Protein AF-A0A930MQK1-F1 (afdb_monomer_lite)

Secondary structure (DSSP, 8-state):
-HHHHHHHHHHHHHHHHTT--TT--TTS----HHHHHHHHHHHTGGGT--EEEEEEEEEEPSSS-EEEEEEEETTTTEEEEEEEEEEEPPTT---EEEEE-HHHHHHHHHHHHHHHHHHHHHHTTTEEEPPHHHHHHHHTT--EETTEESS-SSEEEEESS--HHHHHHHHHHHHHHHSGGG--HHHHHTT---EEEEE-

Structure (mmCIF, N/CA/C/O backbone):
data_AF-A0A930MQK1-F1
#
_entry.id   AF-A0A930MQK1-F1
#
loop_
_atom_site.group_PDB
_atom_site.id
_atom_site.type_symbol
_atom_site.label_atom_id
_atom_site.label_alt_id
_atom_site.label_comp_id
_atom_site.label_asym_id
_atom_site.label_entity_id
_atom_site.label_seq_id
_atom_site.pdbx_PDB_ins_code
_atom_site.Cartn_x
_atom_site.Cartn_y
_atom_site.Cartn_z
_atom_site.occupancy
_atom_site.B_iso_or_equiv
_atom_site.auth_seq_id
_atom_site.auth_comp_id
_atom_site.auth_asym_id
_atom_site.auth_atom_id
_atom_site.pdbx_PDB_model_num
ATOM 1 N N . MET A 1 1 ? 13.855 -42.582 -33.235 1.00 49.81 1 MET A N 1
ATOM 2 C CA . MET A 1 1 ? 13.312 -42.148 -31.923 1.00 49.81 1 MET A CA 1
ATOM 3 C C . MET A 1 1 ? 14.161 -41.096 -31.197 1.00 49.81 1 MET A C 1
ATOM 5 O O . MET A 1 1 ? 13.571 -40.230 -30.573 1.00 49.81 1 MET A O 1
ATOM 9 N N . LYS A 1 2 ? 15.500 -41.067 -31.326 1.00 51.66 2 LYS A N 1
ATOM 10 C CA . LYS A 1 2 ? 16.372 -40.125 -30.581 1.00 51.66 2 LYS A CA 1
ATOM 11 C C . LYS A 1 2 ? 16.187 -38.625 -30.909 1.00 51.66 2 LYS A C 1
ATOM 13 O O . LYS A 1 2 ? 16.169 -37.809 -30.000 1.00 51.66 2 LYS A O 1
ATOM 18 N N . ARG A 1 3 ? 15.962 -38.250 -32.178 1.00 51.00 3 ARG A N 1
ATOM 19 C CA . ARG A 1 3 ? 15.806 -36.832 -32.590 1.00 51.00 3 ARG A CA 1
ATOM 20 C C . ARG A 1 3 ? 14.536 -36.143 -32.066 1.00 51.00 3 ARG A C 1
ATOM 22 O O . ARG A 1 3 ? 14.584 -34.961 -31.762 1.00 51.00 3 ARG A O 1
ATOM 29 N N . ARG A 1 4 ? 13.416 -36.869 -31.951 1.00 53.78 4 ARG A N 1
ATOM 30 C CA . ARG A 1 4 ? 12.136 -36.305 -31.474 1.00 53.78 4 ARG A CA 1
ATOM 31 C C . ARG A 1 4 ? 12.119 -36.109 -29.953 1.00 53.78 4 ARG A C 1
ATOM 33 O O . ARG A 1 4 ? 11.535 -35.145 -29.486 1.00 53.78 4 ARG A O 1
ATOM 40 N N . PHE A 1 5 ? 12.824 -36.970 -29.216 1.00 54.53 5 PHE A N 1
ATOM 41 C CA . PHE A 1 5 ? 12.974 -36.870 -27.762 1.00 54.53 5 PHE A CA 1
ATOM 42 C C . PHE A 1 5 ? 13.887 -35.701 -27.346 1.00 54.53 5 PHE A C 1
ATOM 44 O O . PHE A 1 5 ? 13.581 -34.983 -26.403 1.00 54.53 5 PHE A O 1
ATOM 51 N N . CYS A 1 6 ? 14.969 -35.434 -28.089 1.00 56.91 6 CYS A N 1
ATOM 52 C CA . CYS A 1 6 ? 15.809 -34.257 -27.834 1.00 56.91 6 CYS A CA 1
ATOM 53 C C . CYS A 1 6 ? 15.066 -32.934 -28.076 1.00 56.91 6 CYS A C 1
ATOM 55 O O . CYS A 1 6 ? 15.252 -31.992 -27.316 1.00 56.91 6 CYS A O 1
ATOM 57 N N . LEU A 1 7 ? 14.206 -32.868 -29.099 1.00 59.88 7 LEU A N 1
ATOM 58 C CA . LEU A 1 7 ? 13.408 -31.671 -29.386 1.00 59.88 7 LEU A CA 1
ATOM 59 C C . LEU A 1 7 ? 12.332 -31.422 -28.321 1.00 59.88 7 LEU A C 1
ATOM 61 O O . LEU A 1 7 ? 12.114 -30.274 -27.954 1.00 59.88 7 LEU A O 1
ATOM 65 N N . SER A 1 8 ? 11.703 -32.474 -27.783 1.00 60.00 8 SER A N 1
ATOM 66 C CA . SER A 1 8 ? 10.708 -32.321 -26.714 1.00 60.00 8 SER A CA 1
ATOM 67 C C . SER A 1 8 ? 11.336 -31.919 -25.382 1.00 60.00 8 SER A C 1
ATOM 69 O O . SER A 1 8 ? 10.766 -31.098 -24.677 1.00 60.00 8 SER A O 1
ATOM 71 N N . VAL A 1 9 ? 12.518 -32.448 -25.044 1.00 62.69 9 VAL A N 1
ATOM 72 C CA . VAL A 1 9 ? 13.242 -32.069 -23.817 1.00 62.69 9 VAL A CA 1
ATOM 73 C C . VAL A 1 9 ? 13.779 -30.639 -23.908 1.00 62.69 9 VAL A C 1
ATOM 75 O O . VAL A 1 9 ? 13.678 -29.902 -22.933 1.00 62.69 9 VAL A O 1
ATOM 78 N N . LEU A 1 10 ? 14.283 -30.217 -25.075 1.00 59.09 10 LEU A N 1
ATOM 79 C CA . LEU A 1 10 ? 14.737 -28.840 -25.295 1.00 59.09 10 LEU A CA 1
ATOM 80 C C . LEU A 1 10 ? 13.568 -27.844 -25.242 1.00 59.09 10 LEU A C 1
ATOM 82 O O . LEU A 1 10 ? 13.689 -26.811 -24.596 1.00 59.09 10 LEU A O 1
ATOM 86 N N . ALA A 1 11 ? 12.425 -28.175 -25.853 1.00 60.75 11 ALA A N 1
ATOM 87 C CA . ALA A 1 11 ? 11.221 -27.347 -25.783 1.00 60.75 11 ALA A CA 1
ATOM 88 C C . ALA A 1 11 ? 10.681 -27.237 -24.348 1.00 60.75 11 ALA A C 1
ATOM 90 O O . ALA A 1 11 ? 10.326 -26.141 -23.923 1.00 60.75 11 ALA A O 1
ATOM 91 N N . LEU A 1 12 ? 10.697 -28.342 -23.586 1.00 56.03 12 LEU A N 1
ATOM 92 C CA . LEU A 1 12 ? 10.314 -28.344 -22.175 1.00 56.03 12 LEU A CA 1
ATOM 93 C C . LEU A 1 12 ? 11.255 -27.447 -21.353 1.00 56.03 12 LEU A C 1
ATOM 95 O O . LEU A 1 12 ? 10.775 -26.600 -20.610 1.00 56.03 12 LEU A O 1
ATOM 99 N N . PHE A 1 13 ? 12.576 -27.560 -21.547 1.00 50.34 13 PHE A N 1
ATOM 100 C CA . PHE A 1 13 ? 13.578 -26.703 -20.895 1.00 50.34 13 PHE A CA 1
ATOM 101 C C . PHE A 1 13 ? 13.394 -25.218 -21.237 1.00 50.34 13 PHE A C 1
ATOM 103 O O . PHE A 1 13 ? 13.412 -24.383 -20.336 1.00 50.34 13 PHE A O 1
ATOM 110 N N . CYS A 1 14 ? 13.151 -24.881 -22.506 1.00 50.03 14 CYS A N 1
ATOM 111 C CA . CYS A 1 14 ? 12.877 -23.505 -22.925 1.00 50.03 14 CYS A CA 1
ATOM 112 C C . CYS A 1 14 ? 11.586 -22.950 -22.303 1.00 50.03 14 CYS A C 1
ATOM 114 O O . CYS A 1 14 ? 11.555 -21.779 -21.936 1.00 50.03 14 CYS A O 1
ATOM 116 N N . SER A 1 15 ? 10.551 -23.778 -22.114 1.00 51.81 15 SER A N 1
ATOM 117 C CA . SER A 1 15 ? 9.331 -23.348 -21.417 1.00 51.81 15 SER A CA 1
ATOM 118 C C . SER A 1 15 ? 9.521 -23.133 -19.911 1.00 51.81 15 SER A C 1
ATOM 120 O O . SER A 1 15 ? 8.848 -22.270 -19.359 1.00 51.81 15 SER A O 1
ATOM 122 N N . VAL A 1 16 ? 10.455 -23.836 -19.250 1.00 50.00 16 VAL A N 1
ATOM 123 C CA . VAL A 1 16 ? 10.769 -23.577 -17.825 1.00 50.00 16 VAL A CA 1
ATOM 124 C C . VAL A 1 16 ? 11.619 -22.310 -17.654 1.00 50.00 16 VAL A C 1
ATOM 126 O O . VAL A 1 16 ? 11.477 -21.599 -16.669 1.00 50.00 16 VAL A O 1
ATOM 129 N N . LEU A 1 17 ? 12.484 -22.003 -18.628 1.00 44.84 17 LEU A N 1
ATOM 130 C CA . LEU A 1 17 ? 13.370 -20.830 -18.611 1.00 44.84 17 LEU A CA 1
ATOM 131 C C . LEU A 1 17 ? 12.689 -19.527 -19.056 1.00 44.84 17 LEU A C 1
ATOM 133 O O . LEU A 1 17 ? 13.168 -18.453 -18.717 1.00 44.84 17 LEU A O 1
ATOM 137 N N . SER A 1 18 ? 11.574 -19.604 -19.786 1.00 43.56 18 SER A N 1
ATOM 138 C CA . SER A 1 18 ? 10.813 -18.433 -20.250 1.00 43.56 18 SER A CA 1
ATOM 139 C C . SER A 1 18 ? 10.130 -17.645 -19.124 1.00 43.56 18 SER A C 1
ATOM 141 O O . SER A 1 18 ? 9.668 -16.536 -19.378 1.00 43.56 18 SER A O 1
ATOM 143 N N . GLY A 1 19 ? 10.006 -18.219 -17.924 1.00 41.22 19 GLY A N 1
ATOM 144 C CA . GLY A 1 19 ? 9.314 -17.598 -16.789 1.00 41.22 19 GLY A CA 1
ATOM 145 C C . GLY A 1 19 ? 10.233 -17.158 -15.652 1.00 41.22 19 GLY A C 1
ATOM 146 O O . GLY A 1 19 ? 9.740 -16.730 -14.614 1.00 41.22 19 GLY A O 1
ATOM 147 N N . CYS A 1 20 ? 11.549 -17.301 -15.804 1.00 48.22 20 CYS A N 1
ATOM 148 C CA . CYS A 1 20 ? 12.493 -16.969 -14.751 1.00 48.22 20 CYS A CA 1
ATOM 149 C C . CYS A 1 20 ? 13.501 -15.942 -15.256 1.00 48.22 20 CYS A C 1
ATOM 151 O O . CYS A 1 20 ? 14.286 -16.231 -16.159 1.00 48.22 20 CYS A O 1
ATOM 153 N N . ASP A 1 21 ? 13.524 -14.777 -14.614 1.00 52.91 21 ASP A N 1
ATOM 154 C CA . ASP A 1 21 ? 14.508 -13.711 -14.820 1.00 52.91 21 ASP A CA 1
ATOM 155 C C . ASP A 1 21 ? 15.918 -14.117 -14.335 1.00 52.91 21 ASP A C 1
ATOM 157 O O . ASP A 1 21 ? 16.600 -13.376 -13.637 1.00 52.91 21 ASP A O 1
ATOM 161 N N . PHE A 1 22 ? 16.413 -15.309 -14.677 1.00 53.72 22 PHE A N 1
ATOM 162 C CA . PHE A 1 22 ? 17.749 -15.759 -14.266 1.00 53.72 22 PHE A CA 1
ATOM 163 C C . PHE A 1 22 ? 18.889 -14.959 -14.927 1.00 53.72 22 PHE A C 1
ATOM 165 O O . PHE A 1 22 ? 20.052 -15.157 -14.580 1.00 53.72 22 PHE A O 1
ATOM 172 N N . PHE A 1 23 ? 18.574 -14.051 -15.858 1.00 66.62 23 PHE A N 1
ATOM 173 C CA . PHE A 1 23 ? 19.533 -13.227 -16.599 1.00 66.62 23 PHE A CA 1
ATOM 174 C C . PHE A 1 23 ? 19.446 -11.731 -16.256 1.00 66.62 23 PHE A C 1
ATOM 176 O O . PHE A 1 23 ? 19.668 -10.884 -17.122 1.00 66.62 23 PHE A O 1
ATOM 183 N N . VAL A 1 24 ? 19.136 -11.375 -15.005 1.00 86.44 24 VAL A N 1
ATOM 184 C CA . VAL A 1 24 ? 19.321 -9.990 -14.546 1.00 86.44 24 VAL A CA 1
ATOM 185 C C . VAL A 1 24 ? 20.814 -9.698 -14.380 1.00 86.44 24 VAL A C 1
ATOM 187 O O . VAL A 1 24 ? 21.556 -10.448 -13.745 1.00 86.44 24 VAL A O 1
ATOM 190 N N . THR A 1 25 ? 21.257 -8.584 -14.952 1.00 89.62 25 THR A N 1
ATOM 191 C CA . THR A 1 25 ? 22.616 -8.049 -14.826 1.00 89.62 25 THR A CA 1
ATOM 192 C C . THR A 1 25 ? 22.573 -6.681 -14.154 1.00 89.62 25 THR A C 1
ATOM 194 O O . THR A 1 25 ? 21.518 -6.061 -14.060 1.00 89.62 25 THR A O 1
ATOM 197 N N . GLU A 1 26 ? 23.722 -6.155 -13.733 1.00 90.50 26 GLU A N 1
ATOM 198 C CA . GLU A 1 26 ? 23.795 -4.808 -13.149 1.00 90.50 26 GLU A CA 1
ATOM 199 C C . GLU A 1 26 ? 23.390 -3.698 -14.137 1.00 90.50 26 GLU A C 1
ATOM 201 O O . GLU A 1 26 ? 23.055 -2.598 -13.717 1.00 90.50 26 GLU A O 1
ATOM 206 N N . ASN A 1 27 ? 23.382 -3.985 -15.443 1.00 92.12 27 ASN A N 1
ATOM 207 C CA . ASN A 1 27 ? 22.976 -3.051 -16.495 1.00 92.12 27 ASN A CA 1
ATOM 208 C C . ASN A 1 27 ? 21.583 -3.358 -17.066 1.00 92.12 27 ASN A C 1
ATOM 210 O O . ASN A 1 27 ? 21.189 -2.752 -18.065 1.00 92.12 27 ASN A O 1
ATOM 214 N N . SER A 1 28 ? 20.856 -4.303 -16.468 1.00 92.06 28 SER A N 1
ATOM 215 C CA . SER A 1 28 ? 19.456 -4.553 -16.801 1.00 92.06 28 SER A CA 1
ATOM 216 C C . SER A 1 28 ? 18.578 -3.390 -16.340 1.00 92.06 28 SER A C 1
ATOM 218 O O . SER A 1 28 ? 18.936 -2.654 -15.419 1.00 92.06 28 SER A O 1
ATOM 220 N N . ASP A 1 29 ? 17.436 -3.230 -16.998 1.00 94.19 29 ASP A N 1
ATOM 221 C CA . ASP A 1 29 ? 16.430 -2.249 -16.604 1.00 94.19 29 ASP A CA 1
ATOM 222 C C . ASP A 1 29 ? 15.585 -2.803 -15.440 1.00 94.19 29 ASP A C 1
ATOM 224 O O . ASP A 1 29 ? 15.337 -4.018 -15.391 1.00 94.19 29 ASP A O 1
ATOM 228 N N . PRO A 1 30 ? 15.158 -1.955 -14.485 1.00 95.31 30 PRO A N 1
ATOM 229 C CA . PRO A 1 30 ? 14.189 -2.351 -13.467 1.00 95.31 30 PRO A CA 1
ATOM 230 C C . PRO A 1 30 ? 12.813 -2.623 -14.098 1.00 95.31 30 PRO A C 1
ATOM 232 O O . PRO A 1 30 ? 12.632 -2.471 -15.307 1.00 95.31 30 PRO A O 1
ATOM 235 N N . TYR A 1 31 ? 11.834 -3.041 -13.290 1.00 96.38 31 TYR A N 1
ATOM 236 C CA . TYR A 1 31 ? 10.451 -3.124 -13.769 1.00 96.38 31 TYR A CA 1
ATOM 237 C C . TYR A 1 31 ? 9.999 -1.780 -14.333 1.00 96.38 31 TYR A C 1
ATOM 239 O O . TYR A 1 31 ? 10.227 -0.747 -13.709 1.00 96.38 31 TYR A O 1
ATOM 247 N N . THR A 1 32 ? 9.342 -1.811 -15.488 1.00 96.19 32 THR A N 1
ATOM 248 C CA . THR A 1 32 ? 8.732 -0.622 -16.090 1.00 96.19 32 THR A CA 1
ATOM 249 C C . THR A 1 32 ? 7.524 -0.157 -15.277 1.00 96.19 32 THR A C 1
ATOM 251 O O . THR A 1 32 ? 6.936 -0.932 -14.519 1.00 96.19 32 THR A O 1
ATOM 254 N N . ALA A 1 33 ? 7.098 1.093 -15.475 1.00 96.62 33 ALA A N 1
ATOM 255 C CA . ALA A 1 33 ? 5.922 1.629 -14.794 1.00 96.62 33 ALA A CA 1
ATOM 256 C C . ALA A 1 33 ? 4.650 0.789 -15.044 1.00 96.62 33 ALA A C 1
ATOM 258 O O . ALA A 1 33 ? 3.870 0.564 -14.119 1.00 96.62 33 ALA A O 1
ATOM 259 N N . ASP A 1 34 ? 4.474 0.273 -16.266 1.00 96.50 34 ASP A N 1
ATOM 260 C CA . ASP A 1 34 ? 3.336 -0.577 -16.638 1.00 96.50 34 ASP A CA 1
ATOM 261 C C . ASP A 1 34 ? 3.400 -1.956 -15.969 1.00 96.50 34 ASP A C 1
ATOM 263 O O . ASP A 1 34 ? 2.377 -2.470 -15.515 1.00 96.50 34 ASP A O 1
ATOM 267 N N . GLU A 1 35 ? 4.593 -2.555 -15.863 1.00 97.12 35 GLU A N 1
ATOM 268 C CA . GLU A 1 35 ? 4.785 -3.810 -15.122 1.00 97.12 35 GLU A CA 1
ATOM 269 C C . GLU A 1 35 ? 4.464 -3.615 -13.634 1.00 97.12 35 GLU A C 1
ATOM 271 O O . GLU A 1 35 ? 3.736 -4.421 -13.054 1.00 97.12 35 GLU A O 1
ATOM 276 N N . VAL A 1 36 ? 4.945 -2.520 -13.034 1.00 97.69 36 VAL A N 1
ATOM 277 C CA . VAL A 1 36 ? 4.658 -2.164 -11.638 1.00 97.69 36 VAL A CA 1
ATOM 278 C C . VAL A 1 36 ? 3.154 -1.968 -11.419 1.00 97.69 36 VAL A C 1
ATOM 280 O O . VAL A 1 36 ? 2.582 -2.548 -10.494 1.00 97.69 36 VAL A O 1
ATOM 283 N N . ALA A 1 37 ? 2.483 -1.208 -12.288 1.00 97.31 37 ALA A N 1
ATOM 284 C CA . ALA A 1 37 ? 1.040 -0.998 -12.203 1.00 97.31 37 ALA A CA 1
ATOM 285 C C . ALA A 1 37 ? 0.261 -2.317 -12.361 1.00 97.31 37 ALA A C 1
ATOM 287 O O . ALA A 1 37 ? -0.660 -2.595 -11.591 1.00 97.31 37 ALA A O 1
ATOM 288 N N . ALA A 1 38 ? 0.659 -3.174 -13.308 1.00 97.44 38 ALA A N 1
ATOM 289 C CA . ALA A 1 38 ? 0.049 -4.485 -13.517 1.00 97.44 38 ALA A CA 1
ATOM 290 C C . ALA A 1 38 ? 0.229 -5.418 -12.308 1.00 97.44 38 ALA A C 1
ATOM 292 O O . ALA A 1 38 ? -0.708 -6.136 -11.951 1.00 97.44 38 ALA A O 1
ATOM 293 N N . MET A 1 39 ? 1.392 -5.387 -11.648 1.00 96.81 39 MET A N 1
ATOM 294 C CA . MET A 1 39 ? 1.635 -6.133 -10.410 1.00 96.81 39 MET A CA 1
ATOM 295 C C . MET A 1 39 ? 0.676 -5.703 -9.296 1.00 96.81 39 MET A C 1
ATOM 297 O O . MET A 1 39 ? 0.086 -6.564 -8.641 1.00 96.81 39 MET A O 1
ATOM 301 N N . VAL A 1 40 ? 0.479 -4.393 -9.107 1.00 97.81 40 VAL A N 1
ATOM 302 C CA . VAL A 1 40 ? -0.460 -3.871 -8.102 1.00 97.81 40 VAL A CA 1
ATOM 303 C C . VAL A 1 40 ? -1.900 -4.239 -8.463 1.00 97.81 40 VAL A C 1
ATOM 305 O O . VAL A 1 40 ? -2.612 -4.789 -7.627 1.00 97.81 40 VAL A O 1
ATOM 308 N N . ASN A 1 41 ? -2.309 -4.047 -9.718 1.00 97.38 41 ASN A N 1
ATOM 309 C CA . ASN A 1 41 ? -3.655 -4.396 -10.187 1.00 97.38 41 ASN A CA 1
ATOM 310 C C . ASN A 1 41 ? -3.971 -5.884 -10.037 1.00 97.38 41 ASN A C 1
ATOM 312 O O . ASN A 1 41 ? -5.075 -6.246 -9.637 1.00 97.38 41 ASN A O 1
ATOM 316 N N . GLY A 1 42 ? -3.005 -6.752 -10.343 1.00 96.25 42 GLY A N 1
ATOM 317 C CA . GLY A 1 42 ? -3.159 -8.192 -10.176 1.00 96.25 42 GLY A CA 1
ATOM 318 C C . GLY A 1 42 ? -3.253 -8.594 -8.707 1.00 96.25 42 GLY A C 1
ATOM 319 O O . GLY A 1 42 ? -4.106 -9.401 -8.346 1.00 96.25 42 GLY A O 1
ATOM 320 N N . LYS A 1 43 ? -2.400 -8.014 -7.854 1.00 95.69 43 LYS A N 1
ATOM 321 C CA . LYS A 1 43 ? -2.331 -8.357 -6.430 1.00 95.69 43 LYS A CA 1
ATOM 322 C C . LYS A 1 43 ? -3.529 -7.821 -5.635 1.00 95.69 43 LYS A C 1
ATOM 324 O O . LYS A 1 43 ? -4.072 -8.542 -4.811 1.00 95.69 43 LYS A O 1
ATOM 329 N N . PHE A 1 44 ? -3.975 -6.597 -5.911 1.00 95.19 44 PHE A N 1
ATOM 330 C CA . PHE A 1 44 ? -5.042 -5.913 -5.168 1.00 95.19 44 PHE A CA 1
ATOM 331 C C . PHE A 1 44 ? -6.375 -5.860 -5.929 1.00 95.19 44 PHE A C 1
ATOM 333 O O . PHE A 1 44 ? -7.212 -4.990 -5.686 1.00 95.19 44 PHE A O 1
ATOM 340 N N . HIS A 1 45 ? -6.604 -6.804 -6.842 1.00 93.00 45 HIS A N 1
ATOM 341 C CA . HIS A 1 45 ? -7.816 -6.849 -7.661 1.00 93.00 45 HIS A CA 1
ATOM 342 C C . HIS A 1 45 ? -9.112 -6.875 -6.827 1.00 93.00 45 HIS A C 1
ATOM 344 O O . HIS A 1 45 ? -10.078 -6.183 -7.143 1.00 93.00 45 HIS A O 1
ATOM 350 N N . SER A 1 46 ? -9.123 -7.635 -5.730 1.00 91.25 46 SER A N 1
ATOM 351 C CA . SER A 1 46 ? -10.243 -7.737 -4.777 1.00 91.25 46 SER A CA 1
ATOM 352 C C . SER A 1 46 ? -10.568 -6.420 -4.059 1.00 91.25 46 SER A C 1
ATOM 354 O O . SER A 1 46 ? -11.709 -6.212 -3.643 1.00 91.25 46 SER A O 1
ATOM 356 N N . TYR A 1 47 ? -9.590 -5.516 -3.974 1.00 91.44 47 TYR A N 1
ATOM 357 C CA . TYR A 1 47 ? -9.704 -4.168 -3.415 1.00 91.44 47 TYR A CA 1
ATOM 358 C C . TYR A 1 47 ? -10.100 -3.127 -4.475 1.00 91.44 47 TYR A C 1
ATOM 360 O O . TYR A 1 47 ? -10.108 -1.930 -4.192 1.00 91.44 47 TYR A O 1
ATOM 368 N N . GLY A 1 48 ? -10.412 -3.560 -5.703 1.00 93.38 48 GLY A N 1
ATOM 369 C CA . GLY A 1 48 ? -10.842 -2.682 -6.790 1.00 93.38 48 GLY A CA 1
ATOM 370 C C . GLY A 1 48 ? -9.720 -1.857 -7.423 1.00 93.38 48 GLY A C 1
ATOM 371 O O . GLY A 1 48 ? -10.024 -0.866 -8.080 1.00 93.38 48 GLY A O 1
ATOM 372 N N . ALA A 1 49 ? -8.454 -2.248 -7.237 1.00 96.25 49 ALA A N 1
ATOM 373 C CA . ALA A 1 49 ? -7.302 -1.523 -7.771 1.00 96.25 49 ALA A CA 1
ATOM 374 C C . ALA A 1 49 ? -7.349 -1.395 -9.308 1.00 96.25 49 ALA A C 1
ATOM 376 O O . ALA A 1 49 ? -7.537 -2.382 -10.028 1.00 96.25 49 ALA A O 1
ATOM 377 N N . GLN A 1 50 ? -7.162 -0.168 -9.797 1.00 97.31 50 GLN A N 1
ATOM 378 C CA . GLN A 1 50 ? -7.036 0.224 -11.204 1.00 97.31 50 GLN A CA 1
ATOM 379 C C . GLN A 1 50 ? -5.927 1.276 -11.351 1.00 97.31 50 GLN A C 1
ATOM 381 O O . GLN A 1 50 ? -6.153 2.438 -11.692 1.00 97.31 50 GLN A O 1
ATOM 386 N N . VAL A 1 51 ? -4.707 0.847 -11.062 1.00 97.88 51 VAL A N 1
ATOM 387 C CA . VAL A 1 51 ? -3.480 1.632 -11.097 1.00 97.88 51 VAL A CA 1
ATOM 388 C C . VAL A 1 51 ? -3.014 1.884 -12.525 1.00 97.88 51 VAL A C 1
ATOM 390 O O . VAL A 1 51 ? -2.929 0.959 -13.339 1.00 97.88 51 VAL A O 1
ATOM 393 N N . VAL A 1 52 ? -2.652 3.137 -12.785 1.00 97.06 52 VAL A N 1
ATOM 394 C CA . VAL A 1 52 ? -1.994 3.636 -13.995 1.00 97.06 52 VAL A CA 1
ATOM 395 C C . VAL A 1 52 ? -0.771 4.479 -13.617 1.00 97.06 52 VAL A C 1
ATOM 397 O O . VAL A 1 52 ? -0.695 5.020 -12.513 1.00 97.06 52 VAL A O 1
ATOM 400 N N . SER A 1 53 ? 0.197 4.593 -14.527 1.00 96.00 53 SER A N 1
ATOM 401 C CA . SER A 1 53 ? 1.363 5.462 -14.334 1.00 96.00 53 SER A CA 1
ATOM 402 C C . SER A 1 53 ? 1.084 6.900 -14.765 1.00 96.00 53 SER A C 1
ATOM 404 O O . SER A 1 53 ? 0.527 7.136 -15.836 1.00 96.00 53 SER A O 1
ATOM 406 N N . GLU A 1 54 ? 1.499 7.859 -13.936 1.00 96.31 54 GLU A N 1
ATOM 407 C CA . GLU A 1 54 ? 1.415 9.300 -14.211 1.00 96.31 54 GLU A CA 1
ATOM 408 C C . GLU A 1 54 ? 2.788 9.932 -14.470 1.00 96.31 54 GLU A C 1
ATOM 410 O O . GLU A 1 54 ? 2.887 10.969 -15.129 1.00 96.31 54 GLU A O 1
ATOM 415 N N . GLY A 1 55 ? 3.860 9.325 -13.960 1.00 93.38 55 GLY A N 1
ATOM 416 C CA . GLY A 1 55 ? 5.205 9.858 -14.112 1.00 93.38 55 GLY A CA 1
ATOM 417 C C . GLY A 1 55 ? 6.299 8.882 -13.709 1.00 93.38 55 GLY A C 1
ATOM 418 O O . GLY A 1 55 ? 6.071 7.906 -12.994 1.00 93.38 55 GLY A O 1
ATOM 419 N N . GLU A 1 56 ? 7.510 9.190 -14.157 1.00 96.25 56 GLU A N 1
ATOM 420 C CA . GLU A 1 56 ? 8.718 8.417 -13.897 1.00 96.25 56 GLU A CA 1
ATOM 421 C C . GLU A 1 56 ? 9.887 9.360 -13.607 1.00 96.25 56 GLU A C 1
ATOM 423 O O . GLU A 1 56 ? 10.047 10.407 -14.239 1.00 96.25 56 GLU A O 1
ATOM 428 N N . GLN A 1 57 ? 10.724 8.963 -12.653 1.00 96.88 57 GLN A N 1
ATOM 429 C CA . GLN A 1 57 ? 11.974 9.625 -12.327 1.00 96.88 57 GLN A CA 1
ATOM 430 C C . GLN A 1 57 ? 13.076 8.588 -12.108 1.00 96.88 57 GLN A C 1
ATOM 432 O O . GLN A 1 57 ? 12.989 7.753 -11.207 1.00 96.88 57 GLN A O 1
ATOM 437 N N . THR A 1 58 ? 14.169 8.691 -12.861 1.00 96.81 58 THR A N 1
ATOM 438 C CA . THR A 1 58 ? 15.385 7.920 -12.576 1.00 96.81 58 THR A CA 1
ATOM 439 C C . THR A 1 58 ? 16.068 8.484 -11.330 1.00 96.81 58 THR A C 1
ATOM 441 O O . THR A 1 58 ? 16.503 9.635 -11.315 1.00 96.81 58 THR A O 1
ATOM 444 N N . LEU A 1 59 ? 16.167 7.675 -10.273 1.00 95.88 59 LEU A N 1
ATOM 445 C CA . LEU A 1 59 ? 16.858 8.031 -9.029 1.00 95.88 59 LEU A CA 1
ATOM 446 C C . LEU A 1 59 ? 18.343 7.655 -9.067 1.00 95.88 59 LEU A C 1
ATOM 448 O O . LEU A 1 59 ? 19.173 8.335 -8.464 1.00 95.88 59 LEU A O 1
ATOM 452 N N . ARG A 1 60 ? 18.679 6.553 -9.747 1.00 96.19 60 ARG A N 1
ATOM 453 C CA . ARG A 1 60 ? 20.054 6.075 -9.928 1.00 96.19 60 ARG A CA 1
ATOM 454 C C . ARG A 1 60 ? 20.211 5.527 -11.337 1.00 96.19 60 ARG A C 1
ATOM 456 O O . ARG A 1 60 ? 19.487 4.614 -11.716 1.00 96.19 60 ARG A O 1
ATOM 463 N N . GLU A 1 61 ? 21.169 6.074 -12.075 1.00 95.62 61 GLU A N 1
ATOM 464 C CA . GLU A 1 61 ? 21.587 5.555 -13.379 1.00 95.62 61 GLU A CA 1
ATOM 465 C C . GLU A 1 61 ? 22.336 4.224 -13.238 1.00 95.62 61 GLU A C 1
ATOM 467 O O . GLU A 1 61 ? 22.766 3.842 -12.148 1.00 95.62 61 GLU A O 1
ATOM 472 N N . LYS A 1 62 ? 22.522 3.519 -14.355 1.00 93.50 62 LYS A N 1
ATOM 473 C CA . LYS A 1 62 ? 23.297 2.270 -14.392 1.00 93.50 62 LYS A CA 1
ATOM 474 C C . LYS A 1 62 ? 24.751 2.483 -13.924 1.00 93.50 62 LYS A C 1
ATOM 476 O O . LYS A 1 62 ? 25.335 3.532 -14.213 1.00 93.50 62 LYS A O 1
ATOM 481 N N . PRO A 1 63 ? 25.379 1.477 -13.282 1.00 92.88 63 PRO A N 1
ATOM 482 C CA . PRO A 1 63 ? 24.840 0.155 -12.943 1.00 92.88 63 PRO A CA 1
ATOM 483 C C . PRO A 1 63 ? 23.898 0.183 -11.724 1.00 92.88 63 PRO A C 1
ATOM 485 O O . PRO A 1 63 ? 23.962 1.083 -10.892 1.00 92.88 63 PRO A O 1
ATOM 488 N N . PHE A 1 64 ? 23.053 -0.841 -11.599 1.00 92.38 64 PHE A N 1
ATOM 489 C CA . PHE A 1 64 ? 21.988 -0.979 -10.599 1.00 92.38 64 PHE A CA 1
ATOM 490 C C . PHE A 1 64 ? 20.920 0.107 -10.717 1.00 92.38 64 PHE A C 1
ATOM 492 O O . PHE A 1 64 ? 20.625 0.801 -9.746 1.00 92.38 64 PHE A O 1
ATOM 499 N N . GLN A 1 65 ? 20.348 0.286 -11.906 1.00 95.75 65 GLN A N 1
ATOM 500 C CA . GLN A 1 65 ? 19.372 1.351 -12.123 1.00 95.75 65 GLN A CA 1
ATOM 501 C C . GLN A 1 65 ? 18.201 1.271 -11.128 1.00 95.75 65 GLN A C 1
ATOM 503 O O . GLN A 1 65 ? 17.727 0.181 -10.799 1.00 95.75 65 GLN A O 1
ATOM 508 N N . ARG A 1 66 ? 17.777 2.440 -10.634 1.00 97.31 66 ARG A N 1
ATOM 509 C CA . ARG A 1 66 ? 16.656 2.617 -9.705 1.00 97.31 66 ARG A CA 1
ATOM 510 C C . ARG A 1 66 ? 15.763 3.739 -10.205 1.00 97.31 66 ARG A C 1
ATOM 512 O O . ARG A 1 66 ? 16.225 4.876 -10.315 1.00 97.31 66 ARG A O 1
ATOM 519 N N . ASN A 1 67 ? 14.492 3.429 -10.413 1.00 97.56 67 ASN A N 1
ATOM 520 C CA . ASN A 1 67 ? 13.482 4.376 -10.864 1.00 97.56 67 ASN A CA 1
ATOM 521 C C . ASN A 1 67 ? 12.396 4.517 -9.791 1.00 97.56 67 ASN A C 1
ATOM 523 O O . ASN A 1 67 ? 12.123 3.589 -9.030 1.00 97.56 67 ASN A O 1
ATOM 527 N N . CYS A 1 68 ? 11.813 5.706 -9.717 1.00 97.88 68 CYS A N 1
ATOM 528 C CA . CYS A 1 68 ? 10.631 6.024 -8.935 1.00 97.88 68 CYS A CA 1
ATOM 529 C C . CYS A 1 68 ? 9.487 6.313 -9.903 1.00 97.88 68 CYS A C 1
ATOM 531 O O . CYS A 1 68 ? 9.662 7.055 -10.871 1.00 97.88 68 CYS A O 1
ATOM 533 N N . TYR A 1 69 ? 8.324 5.750 -9.624 1.00 98.12 69 TYR A N 1
ATOM 534 C CA . TYR A 1 69 ? 7.113 5.901 -10.409 1.00 98.12 69 TYR A CA 1
ATOM 535 C C . TYR A 1 69 ? 6.063 6.625 -9.587 1.00 98.12 69 TYR A C 1
ATOM 537 O O . TYR A 1 69 ? 5.818 6.264 -8.437 1.00 98.12 69 TYR A O 1
ATOM 545 N N . VAL A 1 70 ? 5.428 7.623 -10.195 1.00 97.94 70 VAL A N 1
ATOM 546 C CA . VAL A 1 70 ? 4.207 8.241 -9.674 1.00 97.94 70 VAL A CA 1
ATOM 547 C C . VAL A 1 70 ? 3.032 7.482 -10.272 1.00 97.94 70 VAL A C 1
ATOM 549 O O . VAL A 1 70 ? 2.928 7.351 -11.496 1.00 97.94 70 VAL A O 1
ATOM 552 N N . LEU A 1 71 ? 2.188 6.937 -9.403 1.00 98.31 71 LEU A N 1
ATOM 553 C CA . LEU A 1 71 ? 1.105 6.031 -9.755 1.00 98.31 71 LEU A CA 1
ATOM 554 C C . LEU A 1 71 ? -0.217 6.569 -9.206 1.00 98.31 71 LEU A C 1
ATOM 556 O O . LEU A 1 71 ? -0.278 7.101 -8.091 1.00 98.31 71 LEU A O 1
ATOM 560 N N . TYR A 1 72 ? -1.278 6.379 -9.984 1.00 98.19 72 TYR A N 1
ATOM 561 C CA . TYR A 1 72 ? -2.638 6.734 -9.605 1.00 98.19 72 TYR A CA 1
ATOM 562 C C . TYR A 1 72 ? -3.562 5.536 -9.751 1.00 98.19 72 TYR A C 1
ATOM 564 O O . TYR A 1 72 ? -3.633 4.920 -10.810 1.00 98.19 72 TYR A O 1
ATOM 572 N N . ASP A 1 73 ? -4.285 5.219 -8.686 1.00 98.00 73 ASP A N 1
ATOM 573 C CA . ASP A 1 73 ? -5.370 4.255 -8.701 1.00 98.00 73 ASP A CA 1
ATOM 574 C C . ASP A 1 73 ? -6.695 4.944 -9.028 1.00 98.00 73 ASP A C 1
ATOM 576 O O . ASP A 1 73 ? -7.279 5.627 -8.184 1.00 98.00 73 ASP A O 1
ATOM 580 N N . ALA A 1 74 ? -7.201 4.717 -10.237 1.00 96.44 74 ALA A N 1
ATOM 581 C CA . ALA A 1 74 ? -8.486 5.241 -10.683 1.00 96.44 74 ALA A CA 1
ATOM 582 C C . ALA A 1 74 ? -9.688 4.569 -9.994 1.00 96.44 74 ALA A C 1
ATOM 584 O O . ALA A 1 74 ? -10.777 5.142 -9.978 1.00 96.44 74 ALA A O 1
ATOM 585 N N . GLY A 1 75 ? -9.505 3.371 -9.428 1.00 94.50 75 GLY A N 1
ATOM 586 C CA . GLY A 1 75 ? -10.562 2.621 -8.754 1.00 94.50 75 GLY A CA 1
ATOM 587 C C . GLY A 1 75 ? -10.917 3.222 -7.396 1.00 94.50 75 GLY A C 1
ATOM 588 O O . GLY A 1 75 ? -12.097 3.381 -7.084 1.00 94.50 75 GLY A O 1
ATOM 589 N N . ASN A 1 76 ? -9.900 3.608 -6.620 1.00 94.31 76 ASN A N 1
ATOM 590 C CA . ASN A 1 76 ? -10.070 4.149 -5.267 1.00 94.31 76 ASN A CA 1
ATOM 591 C C . ASN A 1 76 ? -9.669 5.633 -5.130 1.00 94.31 76 ASN A C 1
ATOM 593 O O . ASN A 1 76 ? -9.864 6.234 -4.074 1.00 94.31 76 ASN A O 1
ATOM 597 N N . GLY A 1 77 ? -9.124 6.252 -6.182 1.00 95.75 77 GLY A N 1
ATOM 598 C CA . GLY A 1 77 ? -8.681 7.649 -6.170 1.00 95.75 77 GLY A CA 1
ATOM 599 C C . GLY A 1 77 ? -7.419 7.883 -5.335 1.00 95.75 77 GLY A C 1
ATOM 600 O O . GLY A 1 77 ? -7.318 8.899 -4.649 1.00 95.75 77 GLY A O 1
ATOM 601 N N . ILE A 1 78 ? -6.477 6.937 -5.352 1.00 96.19 78 ILE A N 1
ATOM 602 C CA . ILE A 1 78 ? -5.278 6.945 -4.501 1.00 96.19 78 ILE A CA 1
ATOM 603 C C . ILE A 1 78 ? -4.058 7.343 -5.330 1.00 96.19 78 ILE A C 1
ATOM 605 O O . ILE A 1 78 ? -3.784 6.726 -6.354 1.00 96.19 78 ILE A O 1
ATOM 609 N N . HIS A 1 79 ? -3.287 8.325 -4.860 1.00 96.81 79 HIS A N 1
ATOM 610 C CA . HIS A 1 79 ? -1.958 8.615 -5.403 1.00 96.81 79 HIS A CA 1
ATOM 611 C C . HIS A 1 79 ? -0.885 8.028 -4.496 1.00 96.81 79 HIS A C 1
ATOM 613 O O . HIS A 1 79 ? -0.939 8.182 -3.274 1.00 96.81 79 HIS A O 1
ATOM 619 N N . PHE A 1 80 ? 0.109 7.390 -5.100 1.00 97.06 80 PHE A N 1
ATOM 620 C CA . PHE A 1 80 ? 1.253 6.848 -4.385 1.00 97.06 80 PHE A CA 1
ATOM 621 C C . PHE A 1 80 ? 2.484 6.808 -5.287 1.00 97.06 80 PHE A C 1
ATOM 623 O O . PHE A 1 80 ? 2.411 6.996 -6.502 1.00 97.06 80 PHE A O 1
ATOM 630 N N . THR A 1 81 ? 3.635 6.579 -4.671 1.00 97.62 81 THR A N 1
ATOM 631 C CA . THR A 1 81 ? 4.896 6.401 -5.383 1.00 97.62 81 THR A CA 1
ATOM 632 C C . THR A 1 81 ? 5.457 5.027 -5.091 1.00 97.62 81 THR A C 1
ATOM 634 O O . THR A 1 81 ? 5.417 4.595 -3.941 1.00 97.62 81 THR A O 1
ATOM 637 N N . ALA A 1 82 ? 6.016 4.380 -6.106 1.00 97.56 82 ALA A N 1
ATOM 638 C CA . ALA A 1 82 ? 6.703 3.106 -5.963 1.00 97.56 82 ALA A CA 1
ATOM 639 C C . ALA A 1 82 ? 8.090 3.176 -6.595 1.00 97.56 82 ALA A C 1
ATOM 641 O O . ALA A 1 82 ? 8.317 3.886 -7.574 1.00 97.56 82 ALA A O 1
ATOM 642 N N . VAL A 1 83 ? 9.018 2.413 -6.049 1.00 97.75 83 VAL A N 1
ATOM 643 C CA . VAL A 1 83 ? 10.377 2.268 -6.543 1.00 97.75 83 VAL A CA 1
ATOM 644 C C . VAL A 1 83 ? 10.510 0.909 -7.215 1.00 97.75 83 VAL A C 1
ATOM 646 O O . VAL A 1 83 ? 10.011 -0.099 -6.713 1.00 97.75 83 VAL A O 1
ATOM 649 N N . ALA A 1 84 ? 11.235 0.868 -8.329 1.00 97.44 84 ALA A N 1
ATOM 650 C CA . ALA A 1 84 ? 11.770 -0.371 -8.873 1.00 97.44 84 ALA A CA 1
ATOM 651 C C . ALA A 1 84 ? 13.276 -0.242 -9.101 1.00 97.44 84 ALA A C 1
ATOM 653 O O . ALA A 1 84 ? 13.769 0.800 -9.542 1.00 97.44 84 ALA A O 1
ATOM 654 N N . GLU A 1 85 ? 14.025 -1.298 -8.805 1.00 96.31 85 GLU A N 1
ATOM 655 C CA . GLU A 1 85 ? 15.474 -1.311 -8.986 1.00 96.31 85 GLU A CA 1
ATOM 656 C C . GLU A 1 85 ? 16.038 -2.700 -9.265 1.00 96.31 85 GLU A C 1
ATOM 658 O O . GLU A 1 85 ? 15.385 -3.721 -9.064 1.00 96.31 85 GLU A O 1
ATOM 663 N N . ILE A 1 86 ? 17.288 -2.737 -9.722 1.00 94.69 86 ILE A N 1
ATOM 664 C CA . ILE A 1 86 ? 18.084 -3.963 -9.705 1.00 94.69 86 ILE A CA 1
ATOM 665 C C . ILE A 1 86 ? 18.749 -4.102 -8.337 1.00 94.69 86 ILE A C 1
ATOM 667 O O . ILE A 1 86 ? 19.547 -3.251 -7.940 1.00 94.69 86 ILE A O 1
ATOM 671 N N . GLN A 1 87 ? 18.469 -5.206 -7.651 1.00 90.94 87 GLN A N 1
ATOM 672 C CA . GLN A 1 87 ? 19.056 -5.552 -6.360 1.00 90.94 87 GLN A CA 1
ATOM 673 C C . GLN A 1 87 ? 19.986 -6.755 -6.469 1.00 90.94 87 GLN A C 1
ATOM 675 O O . GLN A 1 87 ? 19.850 -7.628 -7.332 1.00 90.94 87 GLN A O 1
ATOM 680 N N . ARG A 1 88 ? 20.955 -6.800 -5.552 1.00 89.88 88 ARG A N 1
ATOM 681 C CA . ARG A 1 88 ? 21.794 -7.977 -5.336 1.00 89.88 88 ARG A CA 1
ATOM 682 C C . ARG A 1 88 ? 21.219 -8.782 -4.185 1.00 89.88 88 ARG A C 1
ATOM 684 O O . ARG A 1 88 ? 21.010 -8.238 -3.105 1.00 89.88 88 ARG A O 1
ATOM 691 N N . ALA A 1 89 ? 21.030 -10.081 -4.400 1.00 84.75 89 ALA A N 1
ATOM 692 C CA . ALA A 1 89 ? 20.600 -10.973 -3.336 1.00 84.75 89 ALA A CA 1
ATOM 693 C C . ALA A 1 89 ? 21.586 -10.946 -2.162 1.00 84.75 89 ALA A C 1
ATOM 695 O O . ALA A 1 89 ? 22.804 -10.822 -2.334 1.00 84.75 89 ALA A O 1
ATOM 696 N N . GLN A 1 90 ? 21.047 -11.054 -0.949 1.00 84.62 90 GLN A N 1
ATOM 697 C CA . GLN A 1 90 ? 21.874 -11.117 0.243 1.00 84.62 90 GLN A CA 1
ATOM 698 C C . GLN A 1 90 ? 22.704 -12.409 0.225 1.00 84.62 90 GLN A C 1
ATOM 700 O O . GLN A 1 90 ? 22.245 -13.469 -0.213 1.00 84.62 90 GLN A O 1
ATOM 705 N N . PHE A 1 91 ? 23.950 -12.318 0.690 1.00 73.50 91 PHE A N 1
ATOM 706 C CA . PHE A 1 91 ? 24.848 -13.467 0.797 1.00 73.50 91 PHE A CA 1
ATOM 707 C C . PHE A 1 91 ? 24.151 -14.629 1.539 1.00 73.50 91 PHE A C 1
ATOM 709 O O . PHE A 1 91 ? 23.512 -14.373 2.561 1.00 73.50 91 PHE A O 1
ATOM 716 N N . PRO A 1 92 ? 24.255 -15.892 1.072 1.00 80.25 92 PRO A N 1
ATOM 717 C CA . PRO A 1 92 ? 25.252 -16.451 0.147 1.00 80.25 92 PRO A CA 1
ATOM 718 C C . PRO A 1 92 ? 24.858 -16.485 -1.338 1.00 80.25 92 PRO A C 1
ATOM 720 O O . PRO A 1 92 ? 25.547 -17.125 -2.132 1.00 80.25 92 PRO A O 1
ATOM 723 N N . TYR A 1 93 ? 23.764 -15.837 -1.735 1.00 79.06 93 TYR A N 1
ATOM 724 C CA . TYR A 1 93 ? 23.230 -15.967 -3.089 1.00 79.06 93 TYR A CA 1
ATOM 725 C C . TYR A 1 93 ? 23.927 -15.016 -4.083 1.00 79.06 93 TYR A C 1
ATOM 727 O O . TYR A 1 93 ? 23.887 -13.803 -3.893 1.00 79.06 93 TYR A O 1
ATOM 735 N N . PRO A 1 94 ? 24.565 -15.521 -5.159 1.00 77.50 94 PRO A N 1
ATOM 736 C CA . PRO A 1 94 ? 25.382 -14.701 -6.057 1.00 77.50 94 PRO A CA 1
ATOM 737 C C . PRO A 1 94 ? 24.600 -14.139 -7.259 1.00 77.50 94 PRO A C 1
ATOM 739 O O . PRO A 1 94 ? 25.195 -13.915 -8.310 1.00 77.50 94 PRO A O 1
ATOM 742 N N . PHE A 1 95 ? 23.281 -13.955 -7.151 1.00 84.81 95 PHE A N 1
ATOM 743 C CA . PHE A 1 95 ? 22.442 -13.495 -8.264 1.00 84.81 95 PHE A CA 1
ATOM 744 C C . PHE A 1 95 ? 21.854 -12.097 -8.035 1.00 84.81 95 PHE A C 1
ATOM 746 O O . PHE A 1 95 ? 21.756 -11.603 -6.908 1.00 84.81 95 PHE A O 1
ATOM 753 N N . LEU A 1 96 ? 21.495 -11.457 -9.146 1.00 90.56 96 LEU A N 1
ATOM 754 C CA . LEU A 1 96 ? 20.798 -10.176 -9.210 1.00 90.56 96 LEU A CA 1
ATOM 755 C C . LEU A 1 96 ? 19.326 -10.427 -9.541 1.00 90.56 96 LEU A C 1
ATOM 757 O O . LEU A 1 96 ? 19.000 -11.448 -10.146 1.00 90.56 96 LEU A O 1
ATOM 761 N N . TYR A 1 97 ? 18.450 -9.505 -9.163 1.00 90.94 97 TYR A N 1
ATOM 762 C CA . TYR A 1 97 ? 17.026 -9.576 -9.483 1.00 90.94 97 TYR A CA 1
ATOM 763 C C . TYR A 1 97 ? 16.415 -8.175 -9.576 1.00 90.94 97 TYR A C 1
ATOM 765 O O . TYR A 1 97 ? 16.987 -7.204 -9.077 1.00 90.94 97 TYR A O 1
ATOM 773 N N . ARG A 1 98 ? 15.267 -8.075 -10.252 1.00 93.50 98 ARG A N 1
ATOM 774 C CA . ARG A 1 98 ? 14.432 -6.870 -10.256 1.00 93.50 98 ARG A CA 1
ATOM 775 C C . ARG A 1 98 ? 13.602 -6.856 -8.978 1.00 93.50 98 ARG A C 1
ATOM 777 O O . ARG A 1 98 ? 12.922 -7.840 -8.691 1.00 93.50 98 ARG A O 1
ATOM 784 N N . ASP A 1 99 ? 13.655 -5.761 -8.242 1.00 94.38 99 ASP A N 1
ATOM 785 C CA . ASP A 1 99 ? 12.924 -5.557 -6.997 1.00 94.38 99 ASP A CA 1
ATOM 786 C C . ASP A 1 99 ? 11.991 -4.351 -7.109 1.00 94.38 99 ASP A C 1
ATOM 788 O O . ASP A 1 99 ? 12.248 -3.430 -7.890 1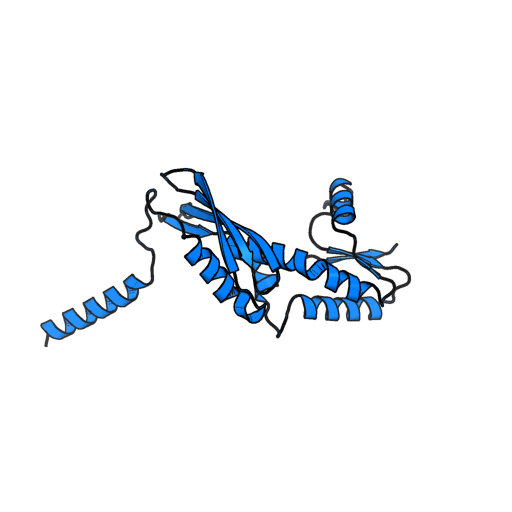.00 94.38 99 ASP A O 1
ATOM 792 N N . THR A 1 100 ? 10.905 -4.362 -6.341 1.00 96.06 100 THR A N 1
ATOM 793 C CA . THR A 1 100 ? 9.980 -3.233 -6.237 1.00 96.06 100 THR A CA 1
ATOM 794 C C . THR A 1 100 ? 9.228 -3.244 -4.911 1.00 96.06 100 THR A C 1
ATOM 796 O O . THR A 1 100 ? 8.801 -4.292 -4.433 1.00 96.06 100 THR A O 1
ATOM 799 N N . ASP A 1 101 ? 9.017 -2.059 -4.338 1.00 96.06 101 ASP A N 1
ATOM 800 C CA . ASP A 1 101 ? 8.229 -1.863 -3.115 1.00 96.06 101 ASP A CA 1
ATOM 801 C C . ASP A 1 101 ? 6.741 -1.575 -3.393 1.00 96.06 101 ASP A C 1
ATOM 803 O O . ASP A 1 101 ? 5.979 -1.301 -2.466 1.00 96.06 101 ASP A O 1
ATOM 807 N N . ALA A 1 102 ? 6.302 -1.658 -4.655 1.00 96.50 102 ALA A N 1
ATOM 808 C CA . ALA A 1 102 ? 5.000 -1.163 -5.096 1.00 96.50 102 ALA A CA 1
ATOM 809 C C . ALA A 1 102 ? 3.806 -1.731 -4.325 1.00 96.50 102 ALA A C 1
ATOM 811 O O . ALA A 1 102 ? 2.846 -1.011 -4.060 1.00 96.50 102 ALA A O 1
ATOM 812 N N . ALA A 1 103 ? 3.860 -3.010 -3.951 1.00 94.31 103 ALA A N 1
ATOM 813 C CA . ALA A 1 103 ? 2.782 -3.638 -3.202 1.00 94.31 103 ALA A CA 1
ATOM 814 C C . ALA A 1 103 ? 2.675 -3.097 -1.767 1.00 94.31 103 ALA A C 1
ATOM 816 O O . ALA A 1 103 ? 1.575 -2.785 -1.315 1.00 94.31 103 ALA A O 1
ATOM 817 N N . ALA A 1 104 ? 3.810 -2.923 -1.085 1.00 91.69 104 ALA A N 1
ATOM 818 C CA . ALA A 1 104 ? 3.852 -2.324 0.245 1.00 91.69 104 ALA A CA 1
ATOM 819 C C . ALA A 1 104 ? 3.457 -0.837 0.195 1.00 91.69 104 ALA A C 1
ATOM 821 O O . ALA A 1 104 ? 2.645 -0.382 0.999 1.00 91.69 104 ALA A O 1
ATOM 822 N N . ALA A 1 105 ? 3.962 -0.094 -0.796 1.00 94.75 105 ALA A N 1
ATOM 823 C CA . ALA A 1 105 ? 3.621 1.312 -1.000 1.00 94.75 105 ALA A CA 1
ATOM 824 C C . ALA A 1 105 ? 2.118 1.512 -1.262 1.00 94.75 105 ALA A C 1
ATOM 826 O O . ALA A 1 105 ? 1.498 2.402 -0.676 1.00 94.75 105 ALA A O 1
ATOM 827 N N . TYR A 1 106 ? 1.515 0.661 -2.099 1.00 96.19 106 TYR A N 1
ATOM 828 C CA . TYR A 1 106 ? 0.077 0.690 -2.349 1.00 96.19 106 TYR A CA 1
ATOM 829 C C . TYR A 1 106 ? -0.729 0.335 -1.095 1.00 96.19 106 TYR A C 1
ATOM 831 O O . TYR A 1 106 ? -1.715 1.006 -0.800 1.00 96.19 106 TYR A O 1
ATOM 839 N N . ALA A 1 107 ? -0.304 -0.673 -0.326 1.00 92.38 107 ALA A N 1
ATOM 840 C CA . ALA A 1 107 ? -0.991 -1.063 0.902 1.00 92.38 107 ALA A CA 1
ATOM 841 C C . ALA A 1 107 ? -1.051 0.084 1.929 1.00 92.38 107 ALA A C 1
ATOM 843 O O . ALA A 1 107 ? -2.118 0.383 2.467 1.00 92.38 107 ALA A O 1
ATOM 844 N N . GLU A 1 108 ? 0.063 0.788 2.145 1.00 89.38 108 GLU A N 1
ATOM 845 C CA . GLU A 1 108 ? 0.096 1.960 3.030 1.00 89.38 108 GLU A CA 1
ATOM 846 C C . GLU A 1 108 ? -0.802 3.099 2.525 1.00 89.38 108 GLU A C 1
ATOM 848 O O . GLU A 1 108 ? -1.552 3.701 3.301 1.00 89.38 108 GLU A O 1
ATOM 853 N N . ALA A 1 109 ? -0.788 3.365 1.217 1.00 91.81 109 ALA A N 1
ATOM 854 C CA . ALA A 1 109 ? -1.656 4.375 0.618 1.00 91.81 109 ALA A CA 1
ATOM 855 C C . ALA A 1 109 ? -3.147 4.001 0.741 1.00 91.81 109 ALA A C 1
ATOM 857 O O . ALA A 1 109 ? -3.989 4.860 1.013 1.00 91.81 109 ALA A O 1
ATOM 858 N N . TYR A 1 110 ? -3.475 2.712 0.629 1.00 92.56 110 TYR A N 1
ATOM 859 C CA . TYR A 1 110 ? -4.829 2.200 0.815 1.00 92.56 110 TYR A CA 1
ATOM 860 C C . TYR A 1 110 ? -5.302 2.323 2.268 1.00 92.56 110 TYR A C 1
ATOM 862 O O . TYR A 1 110 ? -6.442 2.718 2.513 1.00 92.56 110 TYR A O 1
ATOM 870 N N . PHE A 1 111 ? -4.440 2.086 3.262 1.00 87.31 111 PHE A N 1
ATOM 871 C CA . PHE A 1 111 ? -4.803 2.364 4.656 1.00 87.31 111 PHE A CA 1
ATOM 872 C C . PHE A 1 111 ? -5.099 3.841 4.900 1.00 87.31 111 PHE A C 1
ATOM 874 O O . PHE A 1 111 ? -6.071 4.162 5.586 1.00 87.31 111 PHE A O 1
ATOM 881 N N . ALA A 1 112 ? -4.307 4.743 4.316 1.00 85.81 112 ALA A N 1
ATOM 882 C CA . ALA A 1 112 ? -4.581 6.173 4.397 1.00 85.81 112 ALA A CA 1
ATOM 883 C C . ALA A 1 112 ? -5.933 6.528 3.749 1.00 85.81 112 ALA A C 1
ATOM 885 O O . ALA A 1 112 ? -6.676 7.347 4.290 1.00 85.81 112 ALA A O 1
ATOM 886 N N . HIS A 1 113 ? -6.290 5.869 2.643 1.00 88.50 113 HIS A N 1
ATOM 887 C CA . HIS A 1 113 ? -7.598 6.010 2.001 1.00 88.50 113 HIS A CA 1
ATOM 888 C C . HIS A 1 113 ? -8.762 5.515 2.878 1.00 88.50 113 HIS A C 1
ATOM 890 O O . HIS A 1 113 ? -9.822 6.138 2.888 1.00 88.50 113 HIS A O 1
ATOM 896 N N . LEU A 1 114 ? -8.573 4.447 3.660 1.00 87.44 114 LEU A N 1
ATOM 897 C CA . LEU A 1 114 ? -9.599 3.918 4.572 1.00 87.44 114 LEU A CA 1
ATOM 898 C C . LEU A 1 114 ? -9.843 4.795 5.807 1.00 87.44 114 LEU A C 1
ATOM 900 O O . LEU A 1 114 ? -10.835 4.602 6.513 1.00 87.44 114 LEU A O 1
ATOM 904 N N . TYR A 1 115 ? -8.975 5.767 6.076 1.00 81.81 115 TYR A N 1
ATOM 905 C CA . TYR A 1 115 ? -9.014 6.573 7.291 1.00 81.81 115 TYR A CA 1
ATOM 906 C C . TYR A 1 115 ? -10.377 7.261 7.568 1.00 81.81 115 TYR A C 1
ATOM 908 O O . TYR A 1 115 ? -10.869 7.180 8.697 1.00 81.81 115 TYR A O 1
ATOM 916 N N . PRO A 1 116 ? -11.075 7.867 6.583 1.00 82.69 116 PRO A N 1
ATOM 917 C CA . PRO A 1 116 ? -12.417 8.409 6.804 1.00 82.69 116 PRO A CA 1
ATOM 918 C C . PRO A 1 116 ? -13.456 7.346 7.196 1.00 82.69 116 PRO A C 1
ATOM 920 O O . PRO A 1 116 ? -14.325 7.621 8.022 1.00 82.69 116 PRO A O 1
ATOM 923 N N . ALA A 1 117 ? -13.364 6.132 6.642 1.00 84.25 117 ALA A N 1
ATOM 924 C CA . ALA A 1 117 ? -14.261 5.029 6.984 1.00 84.25 117 ALA A CA 1
ATOM 925 C C . ALA A 1 117 ? -13.986 4.499 8.399 1.00 84.25 117 ALA A C 1
ATOM 927 O O . ALA A 1 117 ? -14.925 4.250 9.153 1.00 84.25 117 ALA A O 1
ATOM 928 N N . VAL A 1 118 ? -12.709 4.405 8.786 1.00 80.38 118 VAL A N 1
ATOM 929 C CA . VAL A 1 118 ? -12.297 4.092 10.164 1.00 80.38 118 VAL A CA 1
ATOM 930 C C . VAL A 1 118 ? -12.897 5.107 11.138 1.00 80.38 118 VAL A C 1
ATOM 932 O O . VAL A 1 118 ? -13.538 4.713 12.110 1.00 80.38 118 VAL A O 1
ATOM 935 N N . ASN A 1 119 ? -12.788 6.405 10.837 1.00 75.62 119 ASN A N 1
ATOM 936 C CA . ASN A 1 119 ? -13.384 7.455 11.662 1.00 75.62 119 ASN A CA 1
ATOM 937 C C . ASN A 1 119 ? -14.903 7.317 11.789 1.00 75.62 119 ASN A C 1
ATOM 939 O O . ASN A 1 119 ? -15.428 7.434 12.896 1.00 75.62 119 ASN A O 1
ATOM 943 N N . ALA A 1 120 ? -15.599 7.044 10.683 1.00 80.81 120 ALA A N 1
ATOM 944 C CA . ALA A 1 120 ? -17.047 6.865 10.687 1.00 80.81 120 ALA A CA 1
ATOM 945 C C . ALA A 1 120 ? -17.474 5.691 11.581 1.00 80.81 120 ALA A C 1
ATOM 947 O O . ALA A 1 120 ? -18.381 5.844 12.391 1.00 80.81 120 ALA A O 1
ATOM 948 N N . VAL A 1 121 ? -16.774 4.555 11.505 1.00 76.00 121 VAL A N 1
ATOM 949 C CA . VAL A 1 121 ? -17.048 3.389 12.361 1.00 76.00 121 VAL A CA 1
ATOM 950 C C . VAL A 1 121 ? -16.756 3.684 13.834 1.00 76.00 121 VAL A C 1
ATOM 952 O O . VAL A 1 121 ? -17.453 3.177 14.709 1.00 76.00 121 VAL A O 1
ATOM 955 N N . THR A 1 122 ? -15.752 4.514 14.131 1.00 69.06 122 THR A N 1
ATOM 956 C CA . THR A 1 122 ? -15.468 4.900 15.520 1.00 69.06 122 THR A CA 1
ATOM 957 C C . THR A 1 122 ? -16.466 5.904 16.093 1.00 69.06 122 THR A C 1
ATOM 959 O O . THR A 1 122 ? -16.622 5.922 17.304 1.00 69.06 122 THR A O 1
ATOM 962 N N . ALA A 1 123 ? -17.161 6.696 15.267 1.00 69.31 123 ALA A N 1
ATOM 963 C CA . ALA A 1 123 ? -17.997 7.812 15.723 1.00 69.31 123 ALA A CA 1
ATOM 964 C C . ALA A 1 123 ? -19.293 7.398 16.451 1.00 69.31 123 ALA A C 1
ATOM 966 O O . ALA A 1 123 ? -19.785 8.161 17.282 1.00 69.31 123 ALA A O 1
ATOM 967 N N . ASP A 1 124 ? -19.840 6.215 16.150 1.00 61.31 124 ASP A N 1
ATOM 968 C CA . ASP A 1 124 ? -21.086 5.701 16.754 1.00 61.31 124 ASP A CA 1
ATOM 969 C C . ASP A 1 124 ? -20.865 4.984 18.099 1.00 61.31 124 ASP A C 1
ATOM 971 O O . ASP A 1 124 ? -21.806 4.657 18.825 1.00 61.31 124 ASP A O 1
ATOM 975 N N . VAL A 1 125 ? -19.606 4.738 18.438 1.00 61.44 125 VAL A N 1
ATOM 976 C CA . VAL A 1 125 ? -19.146 4.158 19.700 1.00 61.44 125 VAL A CA 1
ATOM 977 C C . VAL A 1 125 ? -18.504 5.322 20.469 1.00 61.44 125 VAL A C 1
ATOM 979 O O . VAL A 1 125 ? -18.093 6.283 19.821 1.00 61.44 125 VAL A O 1
ATOM 982 N N . PRO A 1 126 ? -18.402 5.352 21.811 1.00 63.16 126 PRO A N 1
ATOM 983 C CA . PRO A 1 126 ? -17.740 6.474 22.485 1.00 63.16 126 PRO A CA 1
ATOM 984 C C . PRO A 1 126 ? -16.206 6.380 22.327 1.00 63.16 126 PRO A C 1
ATOM 986 O O . PRO A 1 126 ? -15.437 6.352 23.280 1.00 63.16 126 PRO A O 1
ATOM 989 N N . LEU A 1 127 ? -15.764 6.275 21.076 1.00 67.88 127 LEU A N 1
ATOM 990 C CA . LEU A 1 127 ? -14.430 5.998 20.590 1.00 67.88 127 LEU A CA 1
ATOM 991 C C . LEU A 1 127 ? -14.064 7.081 19.574 1.00 67.88 127 LEU A C 1
ATOM 993 O O . LEU A 1 127 ? -14.910 7.604 18.855 1.00 67.88 127 LEU A O 1
ATOM 997 N N . ARG A 1 128 ? -12.786 7.438 19.498 1.00 73.25 128 ARG A N 1
ATOM 998 C CA . ARG A 1 128 ? -12.298 8.425 18.532 1.00 73.25 128 ARG A CA 1
ATOM 999 C C . ARG A 1 128 ? -10.959 7.983 17.978 1.00 73.25 128 ARG A C 1
ATOM 1001 O O . ARG A 1 128 ? -9.986 7.910 18.726 1.00 73.25 128 ARG A O 1
ATOM 1008 N N . ALA A 1 129 ? -10.881 7.739 16.676 1.00 72.44 129 ALA A N 1
ATOM 1009 C CA . ALA A 1 129 ? -9.592 7.591 16.016 1.00 72.44 129 ALA A CA 1
ATOM 1010 C C . ALA A 1 129 ? -8.854 8.945 15.945 1.00 72.44 129 ALA A C 1
ATOM 1012 O O . ALA A 1 129 ? -9.449 9.996 15.694 1.00 72.44 129 ALA A O 1
ATOM 1013 N N . ALA A 1 130 ? -7.547 8.932 16.209 1.00 71.62 130 ALA A N 1
ATOM 1014 C CA . ALA A 1 130 ? -6.691 10.111 16.115 1.00 71.62 130 ALA A CA 1
ATOM 1015 C C . ALA A 1 130 ? -6.592 10.578 14.658 1.00 71.62 130 ALA A C 1
ATOM 1017 O O . ALA A 1 130 ? -6.382 9.750 13.771 1.00 71.62 130 ALA A O 1
ATOM 1018 N N . SER A 1 131 ? -6.702 11.888 14.409 1.00 72.31 131 SER A N 1
ATOM 1019 C CA . SER A 1 131 ? -6.427 12.489 13.090 1.00 72.31 131 SER A CA 1
ATOM 1020 C C . SER A 1 131 ? -5.002 12.186 12.613 1.00 72.31 131 SER A C 1
ATOM 1022 O O . SER A 1 131 ? -4.123 11.980 13.451 1.00 72.31 131 SER A O 1
ATOM 1024 N N . PRO A 1 132 ? -4.706 12.216 11.297 1.00 71.75 132 PRO A N 1
ATOM 1025 C CA . PRO A 1 132 ? -3.341 12.007 10.811 1.00 71.75 132 PRO A CA 1
ATOM 1026 C C . PRO A 1 132 ? -2.350 13.009 11.423 1.00 71.75 132 PRO A C 1
ATOM 1028 O O . PRO A 1 132 ? -1.218 12.649 11.738 1.00 71.75 132 PRO A O 1
ATOM 1031 N N . ALA A 1 133 ? -2.802 14.246 11.661 1.00 75.56 133 ALA A N 1
ATOM 1032 C CA . ALA A 1 133 ? -2.019 15.287 12.319 1.00 75.56 133 ALA A CA 1
ATOM 1033 C C . ALA A 1 133 ? -1.761 14.977 13.805 1.00 75.56 133 ALA A C 1
ATOM 1035 O O . ALA A 1 133 ? -0.634 15.108 14.277 1.00 75.56 133 ALA A O 1
ATOM 1036 N N . GLU A 1 134 ? -2.777 14.522 14.543 1.00 77.31 134 GLU A N 1
ATOM 1037 C CA . GLU A 1 134 ? -2.607 14.098 15.938 1.00 77.31 134 GLU A CA 1
ATOM 1038 C C . GLU A 1 134 ? -1.726 12.853 16.045 1.00 77.31 134 GLU A C 1
ATOM 1040 O O . GLU A 1 134 ? -0.850 12.801 16.899 1.00 77.31 134 GLU A O 1
ATOM 1045 N N . ALA A 1 135 ? -1.906 11.869 15.162 1.00 78.75 135 ALA A N 1
ATOM 1046 C CA . ALA A 1 135 ? -1.072 10.675 15.122 1.00 78.75 135 ALA A CA 1
ATOM 1047 C C . ALA A 1 135 ? 0.402 11.026 14.873 1.00 78.75 135 ALA A C 1
ATOM 1049 O O . ALA A 1 135 ? 1.279 10.453 15.519 1.00 78.75 135 ALA A O 1
ATOM 1050 N N . ALA A 1 136 ? 0.685 11.993 13.993 1.00 78.94 136 ALA A N 1
ATOM 1051 C CA . ALA A 1 136 ? 2.036 12.517 13.803 1.00 78.94 136 ALA A CA 1
ATOM 1052 C C . ALA A 1 136 ? 2.578 13.178 15.085 1.00 78.94 136 ALA A C 1
ATOM 1054 O O . ALA A 1 136 ? 3.656 12.813 15.549 1.00 78.94 136 ALA A O 1
ATOM 1055 N N . ALA A 1 137 ? 1.799 14.059 15.720 1.00 82.12 137 ALA A N 1
ATOM 1056 C CA . ALA A 1 137 ? 2.201 14.741 16.954 1.00 82.12 137 ALA A CA 1
ATOM 1057 C C . ALA A 1 137 ? 2.413 13.786 18.151 1.00 82.12 137 ALA A C 1
ATOM 1059 O O . ALA A 1 137 ? 3.272 14.016 19.005 1.00 82.12 137 ALA A O 1
ATOM 1060 N N . LEU A 1 138 ? 1.643 12.697 18.232 1.00 81.31 138 LEU A N 1
ATOM 1061 C CA . LEU A 1 138 ? 1.809 11.664 19.259 1.00 81.31 138 LEU A CA 1
ATOM 1062 C C . LEU A 1 138 ? 3.118 10.894 19.068 1.00 81.31 138 LEU A C 1
ATOM 1064 O O . LEU A 1 138 ? 3.841 10.670 20.037 1.00 81.31 138 LEU A O 1
ATOM 1068 N N . ARG A 1 139 ? 3.462 10.548 17.823 1.00 81.69 139 ARG A N 1
ATOM 1069 C CA . ARG A 1 139 ? 4.734 9.881 17.493 1.00 81.69 139 ARG A CA 1
ATOM 1070 C C . ARG A 1 139 ? 5.947 10.747 17.841 1.00 81.69 139 ARG A C 1
ATOM 1072 O O . ARG A 1 139 ? 6.967 10.228 18.281 1.00 81.69 139 ARG A O 1
ATOM 1079 N N . GLU A 1 140 ? 5.821 12.068 17.734 1.00 82.00 140 GLU A N 1
ATOM 1080 C CA . GLU A 1 140 ? 6.877 13.017 18.116 1.00 82.00 140 GLU A CA 1
ATOM 1081 C C . GLU A 1 140 ? 7.071 13.170 19.634 1.00 82.00 140 GLU A C 1
ATOM 1083 O O . GLU A 1 140 ? 8.096 13.693 20.073 1.00 82.00 140 GLU A O 1
ATOM 1088 N N . ASN A 1 141 ? 6.136 12.707 20.470 1.00 74.94 141 ASN A N 1
ATOM 1089 C CA . ASN A 1 141 ? 6.228 12.897 21.922 1.00 74.94 141 ASN A CA 1
ATOM 1090 C C . ASN A 1 141 ? 7.274 11.994 22.608 1.00 74.94 141 ASN A C 1
ATOM 1092 O O . ASN A 1 141 ? 7.557 12.201 23.785 1.00 74.94 141 ASN A O 1
ATOM 1096 N N . HIS A 1 142 ? 7.852 11.006 21.906 1.00 73.94 142 HIS A N 1
ATOM 1097 C CA . HIS A 1 142 ? 8.888 10.079 22.411 1.00 73.94 142 HIS A CA 1
ATOM 1098 C C . HIS A 1 142 ? 8.579 9.441 23.787 1.00 73.94 142 HIS A C 1
ATOM 1100 O O . HIS A 1 142 ? 9.485 9.021 24.509 1.00 73.94 142 HIS A O 1
ATOM 1106 N N . VAL A 1 143 ? 7.302 9.369 24.178 1.00 78.56 143 VAL A N 1
ATOM 1107 C CA . VAL A 1 143 ? 6.874 8.764 25.444 1.00 78.56 143 VAL A CA 1
ATOM 1108 C C . VAL A 1 143 ? 7.177 7.274 25.386 1.00 78.56 143 VAL A C 1
ATOM 1110 O O . VAL A 1 143 ? 6.840 6.623 24.403 1.00 78.56 143 VAL A O 1
ATOM 1113 N N . MET A 1 144 ? 7.789 6.731 26.437 1.00 80.19 144 MET A N 1
ATOM 1114 C CA . MET A 1 144 ? 8.184 5.323 26.504 1.00 80.19 144 MET A CA 1
ATOM 1115 C C . MET A 1 144 ? 7.286 4.553 27.476 1.00 80.19 144 MET A C 1
ATOM 1117 O O . MET A 1 144 ? 7.006 5.027 28.577 1.00 80.19 144 MET A O 1
ATOM 1121 N N . HIS A 1 145 ? 6.888 3.342 27.098 1.00 70.69 145 HIS A N 1
ATOM 1122 C CA . HIS A 1 145 ? 6.208 2.378 27.957 1.00 70.69 145 HIS A CA 1
ATOM 1123 C C . HIS A 1 145 ? 6.891 1.016 27.814 1.00 70.69 145 HIS A C 1
ATOM 1125 O O . HIS A 1 145 ? 7.104 0.541 26.703 1.00 70.69 145 HIS A O 1
ATOM 1131 N N . GLU A 1 146 ? 7.311 0.427 28.938 1.00 79.25 146 GLU A N 1
ATOM 1132 C CA . GLU A 1 146 ? 7.989 -0.883 28.982 1.00 79.25 146 GLU A CA 1
ATOM 1133 C C . GLU A 1 146 ? 9.198 -1.020 28.030 1.00 79.25 146 GLU A C 1
ATOM 1135 O O . GLU A 1 146 ? 9.516 -2.095 27.532 1.00 79.25 146 GLU A O 1
ATOM 1140 N N . GLY A 1 147 ? 9.914 0.085 27.792 1.00 77.56 147 GLY A N 1
ATOM 1141 C CA . GLY A 1 147 ? 11.108 0.101 26.942 1.00 77.56 147 GLY A CA 1
ATOM 1142 C C . GLY A 1 147 ? 10.841 0.274 25.442 1.00 77.56 147 GLY A C 1
ATOM 1143 O O . GLY A 1 147 ? 11.802 0.291 24.677 1.00 77.56 147 GLY A O 1
ATOM 1144 N N . ALA A 1 148 ? 9.588 0.474 25.022 1.00 75.81 148 ALA A N 1
ATOM 1145 C CA . ALA A 1 148 ? 9.213 0.808 23.646 1.00 75.81 148 ALA A CA 1
ATOM 1146 C C . ALA A 1 148 ? 8.495 2.173 23.567 1.00 75.81 148 ALA A C 1
ATOM 1148 O O . ALA A 1 148 ? 7.890 2.597 24.557 1.00 75.81 148 ALA A O 1
ATOM 1149 N N . PRO A 1 149 ? 8.540 2.882 22.422 1.00 74.88 149 PRO A N 1
ATOM 1150 C CA . PRO A 1 149 ? 7.738 4.085 22.231 1.00 74.88 149 PRO A CA 1
ATOM 1151 C C . PRO A 1 149 ? 6.244 3.764 22.346 1.00 74.88 149 PRO A C 1
ATOM 1153 O O . PRO A 1 149 ? 5.735 2.857 21.688 1.00 74.88 149 PRO A O 1
ATOM 1156 N N . LEU A 1 150 ? 5.536 4.527 23.179 1.00 73.12 150 LEU A N 1
ATOM 1157 C CA . LEU A 1 150 ? 4.098 4.396 23.400 1.00 73.12 150 LEU A CA 1
ATOM 1158 C C . LEU A 1 150 ? 3.307 4.693 22.120 1.00 73.12 150 LEU A C 1
ATOM 1160 O O . LEU A 1 150 ? 2.272 4.073 21.890 1.00 73.12 150 LEU A O 1
ATOM 1164 N N . PHE A 1 151 ? 3.809 5.615 21.295 1.00 77.88 151 PHE A N 1
ATOM 1165 C CA . PHE A 1 151 ? 3.252 5.995 19.999 1.00 77.88 151 PHE A CA 1
ATOM 1166 C C . PHE A 1 151 ? 4.323 5.795 18.917 1.00 77.88 151 PHE A C 1
ATOM 1168 O O . PHE A 1 151 ? 5.2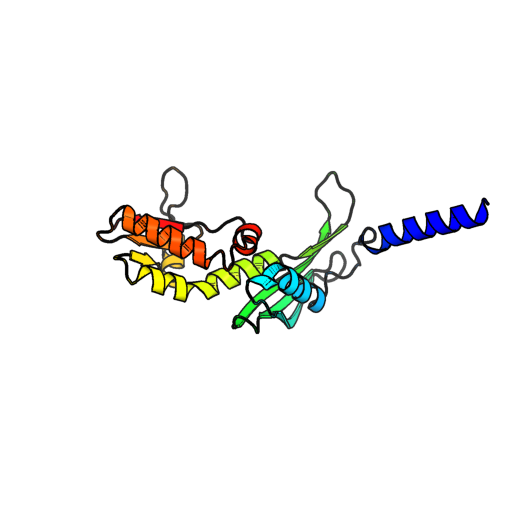87 6.551 18.855 1.00 77.88 151 PHE A O 1
ATOM 1175 N N . ASP A 1 152 ? 4.176 4.786 18.061 1.00 73.12 152 ASP A N 1
ATOM 1176 C CA . ASP A 1 152 ? 5.129 4.456 16.984 1.00 73.12 152 ASP A CA 1
ATOM 1177 C C . ASP A 1 152 ? 4.437 4.343 15.603 1.00 73.12 152 ASP A C 1
ATOM 1179 O O . ASP A 1 152 ? 4.516 5.263 14.797 1.00 73.12 152 ASP A O 1
ATOM 1183 N N . GLN A 1 153 ? 3.715 3.263 15.312 1.00 66.25 153 GLN A N 1
ATOM 1184 C CA . GLN A 1 153 ? 3.107 2.871 14.057 1.00 66.25 153 GLN A CA 1
ATOM 1185 C C . GLN A 1 153 ? 1.663 2.420 14.280 1.00 66.25 153 GLN A C 1
ATOM 1187 O O . GLN A 1 153 ? 1.300 1.921 15.350 1.00 66.25 153 GLN A O 1
ATOM 1192 N N . GLY A 1 154 ? 0.858 2.568 13.226 1.00 70.38 154 GLY A N 1
ATOM 1193 C CA . GLY A 1 154 ? -0.541 2.165 13.229 1.00 70.38 154 GLY A CA 1
ATOM 1194 C C . GLY A 1 154 ? -1.532 3.283 13.535 1.00 70.38 154 GLY A C 1
ATOM 1195 O O . GLY A 1 154 ? -1.167 4.463 13.560 1.00 70.38 154 GLY A O 1
ATOM 1196 N N . ASP A 1 155 ? -2.785 2.885 13.747 1.00 71.81 155 ASP A N 1
ATOM 1197 C CA . ASP A 1 155 ? -3.900 3.774 14.073 1.00 71.81 155 ASP A CA 1
ATOM 1198 C C . ASP A 1 155 ? -4.110 3.840 15.592 1.00 71.81 155 ASP A C 1
ATOM 1200 O O . ASP A 1 155 ? -4.061 2.828 16.296 1.00 71.81 155 ASP A O 1
ATOM 1204 N N . PHE A 1 156 ? -4.334 5.047 16.110 1.00 75.69 156 PHE A N 1
ATOM 1205 C CA . PHE A 1 156 ? -4.564 5.283 17.534 1.00 75.69 156 PHE A CA 1
ATOM 1206 C C . PHE A 1 156 ? -6.047 5.541 17.772 1.00 75.69 156 PHE A C 1
ATOM 1208 O O . PHE A 1 156 ? -6.619 6.437 17.151 1.00 75.69 156 PHE A O 1
ATOM 1215 N N . ILE A 1 157 ? -6.666 4.780 18.673 1.00 74.94 157 ILE A N 1
ATOM 1216 C CA . ILE A 1 157 ? -8.093 4.891 18.985 1.00 74.94 157 ILE A CA 1
ATOM 1217 C C . ILE A 1 157 ? -8.252 5.198 20.471 1.00 74.94 157 ILE A C 1
ATOM 1219 O O . ILE A 1 157 ? -7.858 4.416 21.334 1.00 74.94 157 ILE A O 1
ATOM 1223 N N . PHE A 1 158 ? -8.837 6.351 20.769 1.00 75.44 158 PHE A N 1
ATOM 1224 C CA . PHE A 1 158 ? -9.163 6.769 22.124 1.00 75.44 158 PHE A CA 1
ATOM 1225 C C . PHE A 1 158 ? -10.522 6.211 22.527 1.00 75.44 158 PHE A C 1
ATOM 1227 O O . PHE A 1 158 ? -11.486 6.362 21.782 1.00 75.44 158 PHE A O 1
ATOM 1234 N N . LEU A 1 159 ? -10.594 5.584 23.698 1.00 71.25 159 LEU A N 1
ATOM 1235 C CA . LEU A 1 159 ? -11.811 5.046 24.289 1.00 71.25 159 LEU A CA 1
ATOM 1236 C C . LEU A 1 159 ? -12.296 5.997 25.396 1.00 71.25 159 LEU A C 1
ATOM 1238 O O . LEU A 1 159 ? -11.554 6.272 26.339 1.00 71.25 159 LEU A O 1
ATOM 1242 N N . HIS A 1 160 ? -13.538 6.468 25.304 1.00 68.12 160 HIS A N 1
ATOM 1243 C CA . HIS A 1 160 ? -14.215 7.260 26.330 1.00 68.12 160 HIS A CA 1
ATOM 1244 C C . HIS A 1 160 ? -15.408 6.455 26.853 1.00 68.12 160 HIS A C 1
ATOM 1246 O O . HIS A 1 160 ? -16.261 6.068 26.078 1.00 68.12 160 HIS A O 1
ATOM 1252 N N . GLU A 1 161 ? -15.472 6.112 28.139 1.00 66.12 161 GLU A N 1
ATOM 1253 C CA . GLU A 1 161 ? -16.617 5.369 28.721 1.00 66.12 161 GLU A CA 1
ATOM 1254 C C . GLU A 1 161 ? -17.000 4.022 28.038 1.00 66.12 161 GLU A C 1
ATOM 1256 O O . GLU A 1 161 ? -18.061 3.457 28.314 1.00 66.12 161 GLU A O 1
ATOM 1261 N N . ALA A 1 162 ? -16.142 3.470 27.173 1.00 65.31 162 ALA A N 1
ATOM 1262 C CA . ALA A 1 162 ? -16.433 2.270 26.391 1.00 65.31 162 ALA A CA 1
ATOM 1263 C C . ALA A 1 162 ? -16.375 0.987 27.235 1.00 65.31 162 ALA A C 1
ATOM 1265 O O . ALA A 1 162 ? -15.505 0.810 28.093 1.00 65.31 162 ALA A O 1
ATOM 1266 N N . ARG A 1 163 ? -17.282 0.046 26.956 1.00 69.94 163 ARG A N 1
ATOM 1267 C CA . ARG A 1 163 ? -17.279 -1.301 27.541 1.00 69.94 163 ARG A CA 1
ATOM 1268 C C . ARG A 1 163 ? -16.459 -2.248 26.669 1.00 69.94 163 ARG A C 1
ATOM 1270 O O . ARG A 1 163 ? -16.290 -2.041 25.473 1.00 69.94 163 ARG A O 1
ATOM 1277 N N . GLY A 1 164 ? -16.007 -3.365 27.244 1.00 67.38 164 GLY A N 1
ATOM 1278 C CA . GLY A 1 164 ? -15.233 -4.368 26.498 1.00 67.38 164 GLY A CA 1
ATOM 1279 C C . GLY A 1 164 ? -15.949 -4.925 25.255 1.00 67.38 164 GLY A C 1
ATOM 1280 O O . GLY A 1 164 ? -15.288 -5.262 24.279 1.00 67.38 164 GLY A O 1
ATOM 1281 N N . ALA A 1 165 ? -17.286 -4.980 25.259 1.00 75.56 165 ALA A N 1
ATOM 1282 C CA . ALA A 1 165 ? -18.074 -5.378 24.088 1.00 75.56 165 ALA A CA 1
ATOM 1283 C C . ALA A 1 165 ? -17.957 -4.368 22.931 1.00 75.56 165 ALA A C 1
ATOM 1285 O O . ALA A 1 165 ? -17.770 -4.775 21.789 1.00 75.56 165 ALA A O 1
ATOM 1286 N N . ASP A 1 166 ? -17.960 -3.071 23.246 1.00 71.62 166 ASP A N 1
ATOM 1287 C CA . ASP A 1 166 ? -17.843 -1.982 22.272 1.00 71.62 166 ASP A CA 1
ATOM 1288 C C . ASP A 1 166 ? -16.489 -2.035 21.543 1.00 71.62 166 ASP A C 1
ATOM 1290 O O . ASP A 1 166 ? -16.408 -1.873 20.326 1.00 71.62 166 ASP A O 1
ATOM 1294 N N . ALA A 1 167 ? -15.419 -2.359 22.278 1.00 70.94 167 ALA A N 1
ATOM 1295 C CA . ALA A 1 167 ? -14.091 -2.564 21.703 1.00 70.94 167 ALA A CA 1
ATOM 1296 C C . ALA A 1 167 ? -14.032 -3.798 20.781 1.00 70.94 167 ALA A C 1
ATOM 1298 O O . ALA A 1 167 ? -13.391 -3.756 19.733 1.00 70.94 167 ALA A O 1
ATOM 1299 N N . VAL A 1 168 ? -14.710 -4.897 21.137 1.00 75.94 168 VAL A N 1
ATOM 1300 C CA . VAL A 1 168 ? -14.762 -6.115 20.305 1.00 75.94 168 VAL A CA 1
ATOM 1301 C C . VAL A 1 168 ? -15.530 -5.871 19.007 1.00 75.94 168 VAL A C 1
ATOM 1303 O O . VAL A 1 168 ? -15.091 -6.319 17.944 1.00 75.94 168 VAL A O 1
ATOM 1306 N N . ASP A 1 169 ? -16.655 -5.163 19.075 1.00 78.75 169 ASP A N 1
ATOM 1307 C CA . ASP A 1 169 ? -17.461 -4.848 17.898 1.00 78.75 169 ASP A CA 1
ATOM 1308 C C . ASP A 1 169 ? -16.730 -3.877 16.966 1.00 78.75 169 ASP A C 1
ATOM 1310 O O . ASP A 1 169 ? -16.697 -4.115 15.754 1.00 78.75 169 ASP A O 1
ATOM 1314 N N . LEU A 1 170 ? -16.027 -2.883 17.522 1.00 77.88 170 LEU A N 1
ATOM 1315 C CA . LEU A 1 170 ? -15.125 -2.031 16.750 1.00 77.88 170 LEU A CA 1
ATOM 1316 C C . LEU A 1 170 ? -14.014 -2.849 16.078 1.00 77.88 170 LEU A C 1
ATOM 1318 O O . LEU A 1 170 ? -13.805 -2.714 14.876 1.00 77.88 170 LEU A O 1
ATOM 1322 N N . CYS A 1 171 ? -13.321 -3.725 16.811 1.00 77.69 171 CYS A N 1
ATOM 1323 C CA . CYS A 1 171 ? -12.285 -4.583 16.231 1.00 77.69 171 CYS A CA 1
ATOM 1324 C C . CYS A 1 171 ? -12.828 -5.427 15.071 1.00 77.69 171 CYS A C 1
ATOM 1326 O O . CYS A 1 171 ? -12.150 -5.578 14.056 1.00 77.69 171 CYS A O 1
ATOM 1328 N N . ARG A 1 172 ? -14.057 -5.949 15.183 1.00 82.12 172 ARG A N 1
ATOM 1329 C CA . ARG A 1 172 ? -14.700 -6.710 14.103 1.00 82.12 172 ARG A CA 1
ATOM 1330 C C . ARG A 1 172 ? -15.005 -5.829 12.892 1.00 82.12 172 ARG A C 1
ATOM 1332 O O . ARG A 1 172 ? -14.778 -6.264 11.766 1.00 82.12 172 ARG A O 1
ATOM 1339 N N . ALA A 1 173 ? -15.493 -4.611 13.117 1.00 83.38 173 ALA A N 1
ATOM 1340 C CA . ALA A 1 173 ? -15.780 -3.659 12.052 1.00 83.38 173 ALA A CA 1
ATOM 1341 C C . ALA A 1 173 ? -14.499 -3.203 11.331 1.00 83.38 173 ALA A C 1
ATOM 1343 O O .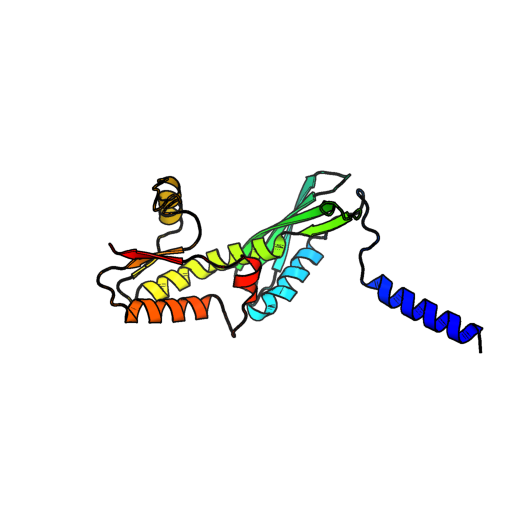 ALA A 1 173 ? -14.442 -3.247 10.104 1.00 83.38 173 AL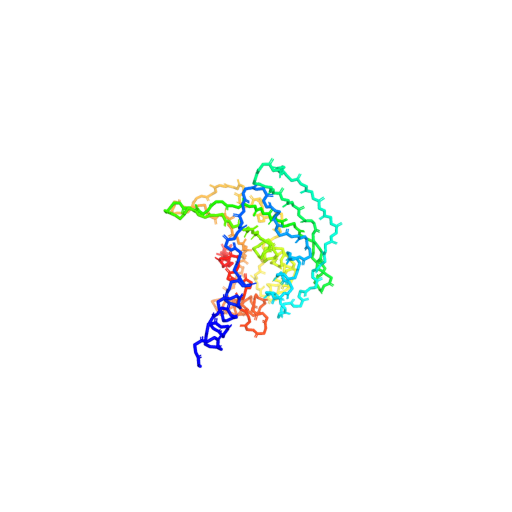A A O 1
ATOM 1344 N N . LEU A 1 174 ? -13.439 -2.872 12.075 1.00 82.94 174 LEU A N 1
ATOM 1345 C CA . LEU A 1 174 ? -12.123 -2.540 11.519 1.00 82.94 174 LEU A CA 1
ATOM 1346 C C . LEU A 1 174 ? -11.527 -3.720 10.747 1.00 82.94 174 LEU A C 1
ATOM 1348 O O . LEU A 1 174 ? -11.071 -3.558 9.620 1.00 82.94 174 LEU A O 1
ATOM 1352 N N . HIS A 1 175 ? -11.594 -4.929 11.308 1.00 82.06 175 HIS A N 1
ATOM 1353 C CA . HIS A 1 175 ? -11.130 -6.132 10.623 1.00 82.06 175 HIS A CA 1
ATOM 1354 C C . HIS A 1 175 ? -11.885 -6.371 9.306 1.00 82.06 175 HIS A C 1
ATOM 1356 O O . HIS A 1 175 ? -11.272 -6.739 8.310 1.00 82.06 175 HIS A O 1
ATOM 1362 N N . ALA A 1 176 ? -13.200 -6.133 9.268 1.00 84.50 176 ALA A N 1
ATOM 1363 C CA . ALA A 1 176 ? -13.979 -6.228 8.035 1.00 84.50 176 ALA A CA 1
ATOM 1364 C C . ALA A 1 176 ? -13.588 -5.152 7.004 1.00 84.50 176 ALA A C 1
ATOM 1366 O O . ALA A 1 176 ? -13.555 -5.451 5.812 1.00 84.50 176 ALA A O 1
ATOM 1367 N N . LEU A 1 177 ? -13.254 -3.934 7.450 1.00 85.88 177 LEU A N 1
ATOM 1368 C CA . LEU A 1 177 ? -12.783 -2.852 6.577 1.00 85.88 177 LEU A CA 1
ATOM 1369 C C . LEU A 1 177 ? -11.427 -3.164 5.932 1.00 85.88 177 LEU A C 1
ATOM 1371 O O . LEU A 1 177 ? -11.256 -2.929 4.741 1.00 85.88 177 LEU A O 1
ATOM 1375 N N . TYR A 1 178 ? -10.475 -3.714 6.689 1.00 84.75 178 TYR A N 1
ATOM 1376 C CA . TYR A 1 178 ? -9.154 -4.067 6.149 1.00 84.75 178 TYR A CA 1
ATOM 1377 C C . TYR A 1 178 ? -9.159 -5.349 5.306 1.00 84.75 178 TYR A C 1
ATOM 1379 O O . TYR A 1 178 ? -8.203 -5.607 4.570 1.00 84.75 178 TYR A O 1
ATOM 1387 N N . ARG A 1 179 ? -10.232 -6.144 5.404 1.00 86.12 179 ARG A N 1
ATOM 1388 C CA . ARG A 1 179 ? -10.373 -7.454 4.765 1.00 86.12 179 ARG A CA 1
ATOM 1389 C C . ARG A 1 179 ? -11.612 -7.519 3.857 1.00 86.12 179 ARG A C 1
ATOM 1391 O O . ARG A 1 179 ? -12.476 -8.385 4.061 1.00 86.12 179 ARG A O 1
ATOM 1398 N N . PRO A 1 180 ? -11.751 -6.614 2.868 1.00 78.62 180 PRO A N 1
ATOM 1399 C CA . PRO A 1 180 ? -12.886 -6.646 1.962 1.00 78.62 180 PRO A CA 1
ATOM 1400 C C . PRO A 1 180 ? -12.95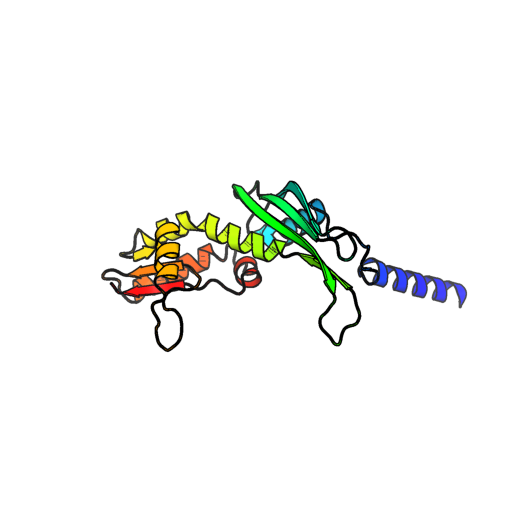9 -8.018 1.287 1.00 78.62 180 PRO A C 1
ATOM 1402 O O . PRO A 1 180 ? -11.955 -8.578 0.854 1.00 78.62 180 PRO A O 1
ATOM 1405 N N . GLN A 1 181 ? -14.162 -8.598 1.261 1.00 80.38 181 GLN A N 1
ATOM 1406 C CA . GLN A 1 181 ? -14.426 -9.929 0.690 1.00 80.38 181 GLN A CA 1
ATOM 1407 C C . GLN A 1 181 ? -13.625 -11.081 1.333 1.00 80.38 181 GLN A C 1
ATOM 1409 O O . GLN A 1 181 ? -13.578 -12.181 0.787 1.00 80.38 181 GLN A O 1
ATOM 1414 N N . GLY A 1 182 ? -13.025 -10.867 2.508 1.00 82.19 182 GLY A N 1
ATOM 1415 C CA . GLY A 1 182 ? -12.191 -11.873 3.158 1.00 82.19 182 GLY A CA 1
ATOM 1416 C C . GLY A 1 182 ? -10.764 -11.967 2.602 1.00 82.19 182 GLY A C 1
ATOM 1417 O O . GLY A 1 182 ? -10.070 -12.926 2.946 1.00 82.19 182 GLY A O 1
ATOM 1418 N N . ASP A 1 183 ? -10.299 -10.992 1.820 1.00 86.38 183 ASP A N 1
ATOM 1419 C CA . ASP A 1 183 ? -8.917 -10.924 1.337 1.00 86.38 183 ASP A CA 1
ATOM 1420 C C . ASP A 1 183 ? -7.954 -10.321 2.384 1.00 86.38 183 ASP A C 1
ATOM 1422 O O . ASP A 1 183 ? -8.226 -9.253 2.923 1.00 86.38 183 ASP A O 1
ATOM 1426 N N . ASP A 1 184 ? -6.838 -11.004 2.670 1.00 88.12 184 ASP A N 1
ATOM 1427 C CA . ASP A 1 184 ? -5.792 -10.586 3.625 1.00 88.12 184 ASP A CA 1
ATOM 1428 C C . ASP A 1 184 ? -4.582 -9.909 2.965 1.00 88.12 184 ASP A C 1
ATOM 1430 O O . ASP A 1 184 ? -3.596 -9.597 3.642 1.00 88.12 184 ASP A O 1
ATOM 1434 N N . THR A 1 185 ? -4.610 -9.709 1.648 1.00 89.44 185 THR A N 1
ATOM 1435 C CA . THR A 1 185 ? -3.458 -9.216 0.886 1.00 89.44 185 THR A CA 1
ATOM 1436 C C . THR A 1 185 ? -2.964 -7.878 1.427 1.00 89.44 185 THR A C 1
ATOM 1438 O O . THR A 1 185 ? -1.768 -7.716 1.650 1.00 89.44 185 THR A O 1
ATOM 1441 N N . LEU A 1 186 ? -3.875 -6.958 1.759 1.00 87.75 186 LEU A N 1
ATOM 1442 C CA . LEU A 1 186 ? -3.528 -5.658 2.336 1.00 87.75 186 LEU A CA 1
ATOM 1443 C C . LEU A 1 186 ? -2.760 -5.775 3.658 1.00 87.75 186 LEU A C 1
ATOM 1445 O O . LEU A 1 186 ? -1.732 -5.128 3.843 1.00 87.75 186 LEU A O 1
ATOM 1449 N N . LEU A 1 187 ? -3.231 -6.634 4.564 1.00 85.00 187 LEU A N 1
ATOM 1450 C CA . LEU A 1 187 ? -2.565 -6.871 5.845 1.00 85.00 187 LEU A CA 1
ATOM 1451 C C . LEU A 1 187 ? -1.229 -7.591 5.651 1.00 85.00 187 LEU A C 1
ATOM 1453 O O . LEU A 1 187 ? -0.289 -7.338 6.393 1.00 85.00 187 LEU A O 1
ATOM 1457 N N . THR A 1 188 ? -1.128 -8.478 4.664 1.00 85.81 188 THR A N 1
ATOM 1458 C CA . THR A 1 188 ? 0.093 -9.249 4.404 1.00 85.81 188 THR A CA 1
ATOM 1459 C C . THR A 1 188 ? 1.213 -8.357 3.873 1.00 85.81 188 THR A C 1
ATOM 1461 O O . THR A 1 188 ? 2.329 -8.410 4.388 1.00 85.81 188 THR A O 1
ATOM 1464 N N . GLU A 1 189 ? 0.915 -7.512 2.884 1.00 87.19 189 GLU A N 1
ATOM 1465 C CA . GLU A 1 189 ? 1.911 -6.658 2.220 1.00 87.19 189 GLU A CA 1
ATOM 1466 C C . GLU A 1 189 ? 2.409 -5.514 3.108 1.00 87.19 189 GLU A C 1
ATOM 1468 O O . GLU A 1 189 ? 3.552 -5.091 2.974 1.00 87.19 189 GLU A O 1
ATOM 1473 N N . ALA A 1 190 ? 1.590 -5.053 4.052 1.00 79.25 190 ALA A N 1
ATOM 1474 C CA . ALA A 1 190 ? 2.007 -4.069 5.046 1.00 79.25 190 ALA A CA 1
ATOM 1475 C C . ALA A 1 190 ? 2.627 -4.682 6.314 1.00 79.25 190 ALA A C 1
ATOM 1477 O O . ALA A 1 190 ? 2.922 -3.967 7.267 1.00 79.25 190 ALA A O 1
ATOM 1478 N N . HIS A 1 191 ? 2.815 -6.007 6.356 1.00 76.94 191 HIS A N 1
ATOM 1479 C CA . HIS A 1 191 ? 3.278 -6.727 7.551 1.00 76.94 191 HIS A CA 1
ATOM 1480 C C . HIS A 1 191 ? 2.382 -6.516 8.789 1.00 76.94 191 HIS A C 1
ATOM 1482 O O . HIS A 1 191 ? 2.838 -6.515 9.934 1.00 76.94 191 HIS A O 1
ATOM 1488 N N . GLY A 1 192 ? 1.080 -6.400 8.547 1.00 72.38 192 GLY A N 1
ATOM 1489 C CA . GLY A 1 192 ? 0.036 -6.137 9.525 1.00 72.38 192 GLY A CA 1
ATOM 1490 C C . GLY A 1 192 ? -0.265 -4.648 9.685 1.00 72.38 192 GLY A C 1
ATOM 1491 O O . GLY A 1 192 ? 0.494 -3.777 9.278 1.00 72.38 192 GLY A O 1
ATOM 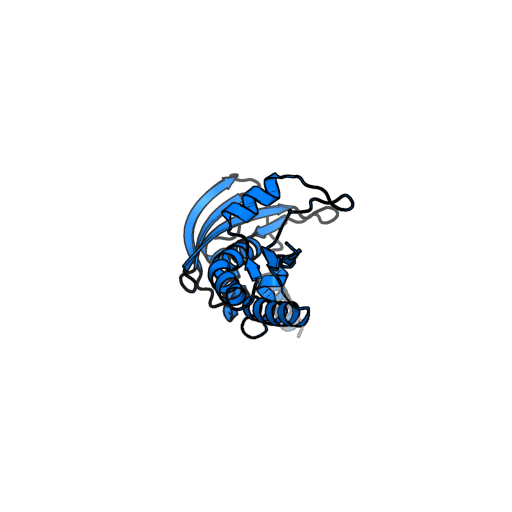1492 N N . ARG A 1 193 ? -1.397 -4.345 10.326 1.00 71.75 193 ARG A N 1
ATOM 1493 C CA . ARG A 1 193 ? -1.722 -2.988 10.776 1.00 71.75 193 ARG A CA 1
ATOM 1494 C C . ARG A 1 193 ? -1.824 -2.994 12.286 1.00 71.75 193 ARG A C 1
ATOM 1496 O O . ARG A 1 193 ? -2.635 -3.718 12.862 1.00 71.75 193 ARG A O 1
ATOM 1503 N N . ARG A 1 194 ? -0.988 -2.192 12.934 1.00 72.69 194 ARG A N 1
ATOM 1504 C CA . ARG A 1 194 ? -1.058 -2.022 14.380 1.00 72.69 194 ARG A CA 1
ATOM 1505 C C . ARG A 1 194 ? -2.200 -1.071 14.727 1.00 72.69 194 ARG A C 1
ATOM 1507 O O . ARG A 1 194 ? -2.375 -0.049 14.071 1.00 72.69 194 ARG A O 1
ATOM 1514 N N . ILE A 1 195 ? -2.987 -1.420 15.736 1.00 71.81 195 ILE A N 1
ATOM 1515 C CA . ILE A 1 195 ? -4.064 -0.573 16.249 1.00 71.81 195 ILE A CA 1
ATOM 1516 C C . ILE A 1 195 ? -3.904 -0.536 17.757 1.00 71.81 195 ILE A C 1
ATOM 1518 O O . ILE A 1 195 ? -3.898 -1.588 18.401 1.00 71.81 195 ILE A O 1
ATOM 1522 N N . THR A 1 196 ? -3.754 0.662 18.310 1.00 73.94 196 THR A N 1
ATOM 1523 C CA . THR A 1 196 ? -3.547 0.841 19.747 1.00 73.94 196 THR A CA 1
ATOM 1524 C C . THR A 1 196 ? -4.733 1.566 20.356 1.00 73.94 196 THR A C 1
ATOM 1526 O O . THR A 1 196 ? -5.127 2.639 19.895 1.00 73.94 196 THR A O 1
ATOM 1529 N N . PHE A 1 197 ? -5.280 0.976 21.415 1.00 73.19 197 PHE A N 1
ATOM 1530 C CA . PHE A 1 197 ? -6.383 1.539 22.177 1.00 73.19 197 PHE A CA 1
ATOM 1531 C C . PHE A 1 197 ? -5.866 2.263 23.417 1.00 73.19 197 PHE A C 1
ATOM 1533 O O . PHE A 1 197 ? -5.133 1.677 24.215 1.00 73.19 197 PHE A O 1
ATOM 1540 N N . TYR A 1 198 ? -6.287 3.512 23.603 1.00 72.88 198 TYR A N 1
ATOM 1541 C CA . TYR A 1 198 ? -5.967 4.304 24.789 1.00 72.88 198 TYR A CA 1
ATOM 1542 C C . TYR A 1 198 ? -7.240 4.627 25.557 1.00 72.88 198 TYR A C 1
ATOM 1544 O O . TYR A 1 198 ? -8.156 5.234 25.007 1.00 72.88 198 TYR A O 1
ATOM 1552 N N . TYR A 1 199 ? -7.279 4.255 26.833 1.00 67.19 199 TYR A N 1
ATOM 1553 C CA . TYR A 1 199 ? -8.288 4.763 27.758 1.00 67.19 199 TYR A CA 1
ATOM 1554 C C . TYR A 1 199 ? -7.902 6.180 28.183 1.00 67.19 199 TYR A C 1
ATOM 1556 O O . TYR A 1 199 ? -6.761 6.399 28.601 1.00 67.19 199 TYR A O 1
ATOM 1564 N N . LEU A 1 200 ? -8.841 7.118 28.044 1.00 63.31 200 LEU A N 1
ATOM 1565 C CA . LEU A 1 200 ? -8.722 8.494 28.534 1.00 63.31 200 LEU A CA 1
ATOM 1566 C C . LEU A 1 200 ? -9.475 8.674 29.852 1.00 63.31 200 LEU A C 1
ATOM 1568 O O . LEU A 1 200 ? -10.597 8.130 29.962 1.00 63.31 200 LEU A O 1
#

pLDDT: mean 81.51, std 14.25, range [41.22, 98.31]

Sequence (200 aa):
MKRRFCLSVLALFCSVLSGCDFFVTENSDPYTADEVAAMVNGKFHSYGAQVVSEGEQTLREKPFQRNCYVLYDAGNGIHFTAVAEIQRAQFPYPFLYRDTDAAAAYAEAYFAHLYPAVNAVTADVPLRAASPAEAAALRENHVMHEGAPLFDQGDFIFLHEARGADAVDLCRALHALYRPQGDDTLLTEAHGRRITFYYL

Radius of gyration: 22.63 Å; chains: 1; bounding box: 46×57×62 Å

Foldseek 3Di:
DVVVVVVVVVVVVVVVVVPDVQPDDQQDDADDQVSLLVVQCVLCVLVQFDKDWDDKDFPDHTRWTKMKTWMATPRLGFTWIKMWTWDADDPPDGGIDIDMLSLLGVLVRVVVSCVVVLQVLQPVFQKGKDDPVRLVVQCVVQDDDPRHRPRHFAIEMEHDPGDPVSVVVSVVSVVCSQQPVNNCSSCVSNVHGDYDYDYD